Protein 4PSI (pdb70)

Organism: Homo sapiens (NCBI:txid9606)

B-factor: mean 69.02, std 18.33, range [38.24, 134.34]

Secondary structure (DSSP, 8-state):
---EE------S---EEEEEEEE-SSSEEEEEEEEETTSPPPPPP---EE--BPPPEEEE-TTS-EEEEEEEEEEHHHHH----HHHHHHHHHHHHHHHHHHHT----SS----------/---EE--------EEEEEEEE-SSSEEEEEEEEETTSPPPPPP---EE--BPPPEEEE-TTS-EEEEEEEEEEHHHHH----HHHHHHHHHHHHHHHHHHHT----SS----------/----------/---------

Structure (mmCIF, N/CA/C/O backbone):
data_4PSI
#
_entry.id   4PSI
#
_cell.length_a   49.600
_cell.length_b   81.840
_cell.length_c   83.990
_cell.angle_alpha   90.00
_cell.angle_beta   90.00
_cell.angle_gamma   90.00
#
_symmetry.space_group_name_H-M   'P 21 21 21'
#
loop_
_entity.id
_entity.type
_entity.pdbx_description
1 polymer 'PIH1 domain-containing protein 1'
2 polymer 'Telomere length regulation protein TEL2 homolog'
3 water water
#
loop_
_atom_site.group_PDB
_atom_site.id
_atom_site.type_symbol
_atom_site.label_atom_id
_atom_site.label_alt_id
_atom_site.label_comp_id
_atom_site.label_asym_id
_atom_site.label_entity_id
_atom_site.label_seq_id
_atom_site.pdbx_PDB_ins_code
_atom_site.Cartn_x
_atom_site.Cartn_y
_atom_site.Cartn_z
_atom_site.occupancy
_atom_site.B_iso_or_equiv
_atom_site.auth_seq_id
_atom_site.auth_comp_id
_atom_site.auth_asym_id
_atom_site.auth_atom_id
_atom_site.pdbx_PDB_model_num
ATOM 1 N N . ALA A 1 1 ? 8.748 68.952 19.286 1.00 122.35 37 ALA A N 1
ATOM 2 C CA . ALA A 1 1 ? 8.144 70.180 18.796 1.00 124.60 37 ALA A CA 1
ATOM 3 C C . ALA A 1 1 ? 9.218 71.103 18.230 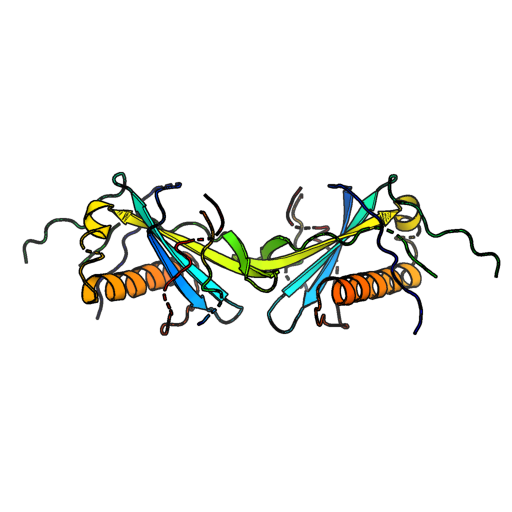1.00 123.31 37 ALA A C 1
ATOM 4 O O . ALA A 1 1 ? 9.372 72.235 18.681 1.00 128.16 37 ALA A O 1
ATOM 6 N N . HIS A 1 2 ? 9.966 70.607 17.249 1.00 116.32 38 HIS A N 1
ATOM 7 C CA . HIS A 1 2 ? 11.048 71.373 16.649 1.00 114.13 38 HIS A CA 1
ATOM 8 C C . HIS A 1 2 ? 10.802 71.637 15.163 1.00 107.16 38 HIS A C 1
ATOM 9 O O . HIS A 1 2 ? 10.269 72.678 14.793 1.00 110.02 38 HIS A O 1
ATOM 16 N N . SER A 1 3 ? 11.192 70.685 14.321 1.00 98.27 39 SER A N 1
ATOM 17 C CA . SER A 1 3 ? 10.940 70.757 12.889 1.00 91.36 39 SER A CA 1
ATOM 18 C C . SER A 1 3 ? 10.232 69.465 12.469 1.00 87.84 39 SER A C 1
ATOM 19 O O . SER A 1 3 ? 10.019 68.584 13.305 1.00 89.91 39 SER A O 1
ATOM 22 N N . ALA A 1 4 ? 9.866 69.343 11.193 1.00 82.67 40 ALA A N 1
ATOM 23 C CA . ALA A 1 4 ? 9.099 68.181 10.736 1.00 80.10 40 ALA A CA 1
ATOM 24 C C . ALA A 1 4 ? 9.376 67.779 9.285 1.00 76.37 40 ALA A C 1
ATOM 25 O O . ALA A 1 4 ? 9.750 68.609 8.452 1.00 73.96 40 ALA A O 1
ATOM 27 N N . ALA A 1 5 ? 9.183 66.494 9.001 1.00 72.55 41 ALA A N 1
ATOM 28 C CA . ALA A 1 5 ? 9.328 65.955 7.653 1.00 76.36 41 ALA A CA 1
ATOM 29 C C . ALA A 1 5 ? 8.062 66.194 6.847 1.00 77.14 41 ALA A C 1
ATOM 30 O O . ALA A 1 5 ? 6.966 66.264 7.401 1.00 73.75 41 ALA A O 1
ATOM 32 N N . LEU A 1 6 ? 8.221 66.315 5.535 1.00 76.25 42 LEU A N 1
ATOM 33 C CA . LEU A 1 6 ? 7.089 66.484 4.638 1.00 71.58 42 LEU A CA 1
ATOM 34 C C . LEU A 1 6 ? 7.228 65.491 3.492 1.00 76.87 42 LEU A C 1
ATOM 35 O O . LEU A 1 6 ? 8.138 65.605 2.672 1.00 68.73 42 LEU A O 1
ATOM 40 N N . GLU A 1 7 ? 6.329 64.514 3.439 1.00 71.29 43 GLU A N 1
ATOM 41 C CA . GLU A 1 7 ? 6.475 63.426 2.478 1.00 72.05 43 GLU A CA 1
ATOM 42 C C . GLU A 1 7 ? 6.092 63.819 1.056 1.00 72.19 43 GLU A C 1
ATOM 43 O O . GLU A 1 7 ? 4.971 64.254 0.796 1.00 74.87 43 GLU A O 1
ATOM 49 N N . VAL A 1 8 ? 7.041 63.661 0.140 1.00 76.38 44 VAL A N 1
ATOM 50 C CA . VAL A 1 8 ? 6.781 63.841 -1.280 1.00 72.94 44 VAL A CA 1
ATOM 51 C C . VAL A 1 8 ? 6.905 62.501 -1.992 1.00 73.69 44 VAL A C 1
ATOM 52 O O . VAL A 1 8 ? 7.583 61.594 -1.514 1.00 72.03 44 VAL A O 1
ATOM 56 N N . LEU A 1 9 ? 6.241 62.377 -3.133 1.00 77.55 45 LEU A N 1
ATOM 57 C CA . LEU A 1 9 ? 6.303 61.155 -3.923 1.00 80.84 45 LEU A CA 1
ATOM 58 C C . LEU A 1 9 ? 7.683 61.032 -4.560 1.00 82.47 45 LEU A C 1
ATOM 59 O O . LEU A 1 9 ? 8.298 62.050 -4.882 1.00 82.35 45 LEU A O 1
ATOM 64 N N . PHE A 1 10 ? 8.167 59.801 -4.740 1.00 87.94 46 PHE A N 1
ATOM 65 C CA . PHE A 1 10 ? 9.449 59.574 -5.418 1.00 90.25 46 PHE A CA 1
ATOM 66 C C . PHE A 1 10 ? 9.787 58.120 -5.782 1.00 98.49 46 PHE A C 1
ATOM 67 O O . PHE A 1 10 ? 9.707 57.215 -4.947 1.00 100.10 46 PHE A O 1
ATOM 75 N N . GLN A 1 11 ? 10.152 57.922 -7.048 1.00 105.84 47 GLN A N 1
ATOM 76 C CA . GLN A 1 11 ? 10.916 56.761 -7.497 1.00 110.86 47 GLN A CA 1
ATOM 77 C C . GLN A 1 11 ? 12.186 57.325 -8.138 1.00 112.88 47 GLN A C 1
ATOM 78 O O . GLN A 1 11 ? 12.104 58.269 -8.921 1.00 113.96 47 GLN A O 1
ATOM 84 N N . GLY A 1 12 ? 13.355 56.763 -7.831 1.00 113.58 48 GLY A N 1
ATOM 85 C CA . GLY A 1 12 ? 13.484 55.568 -7.020 1.00 113.28 48 GLY A CA 1
ATOM 86 C C . GLY A 1 12 ? 13.952 54.415 -7.889 1.00 119.09 48 GLY A C 1
ATOM 87 O O . GLY A 1 12 ? 13.146 53.834 -8.619 1.00 125.01 48 GLY A O 1
ATOM 88 N N . PRO A 1 13 ? 15.250 54.059 -7.817 1.00 118.16 49 PRO A N 1
ATOM 89 C CA . PRO A 1 13 ? 16.317 54.567 -6.939 1.00 113.53 49 PRO A CA 1
ATOM 90 C C . PRO A 1 13 ? 16.763 56.000 -7.223 1.00 111.78 49 PRO A C 1
ATOM 91 O O . PRO A 1 13 ? 16.641 56.489 -8.346 1.00 116.23 49 PRO A O 1
ATOM 95 N N . GLY A 1 14 ? 17.287 56.657 -6.192 1.00 104.14 50 GLY A N 1
ATOM 96 C CA . GLY A 1 14 ? 17.879 57.977 -6.332 1.00 97.21 50 GLY A CA 1
ATOM 97 C C . GLY A 1 14 ? 19.392 57.864 -6.375 1.00 94.97 50 GLY A C 1
ATOM 98 O O . GLY A 1 14 ? 19.955 57.447 -7.388 1.00 98.55 50 GLY A O 1
ATOM 99 N N . GLN A 1 15 ? 20.048 58.228 -5.275 1.00 89.22 51 GLN A N 1
ATOM 100 C CA . GLN A 1 15 ? 21.487 58.021 -5.108 1.00 88.34 51 GLN A CA 1
ATOM 101 C C . GLN A 1 15 ? 21.842 58.068 -3.624 1.00 74.47 51 GLN A C 1
ATOM 102 O O . GLN A 1 15 ? 21.441 58.992 -2.920 1.00 71.71 51 GLN A O 1
ATOM 108 N N . PRO A 1 16 ? 22.594 57.066 -3.135 1.00 50.89 52 PRO A N 1
ATOM 109 C CA . PRO A 1 16 ? 22.883 56.983 -1.697 1.00 53.68 52 PRO A CA 1
ATOM 110 C C . PRO A 1 16 ? 23.791 58.098 -1.198 1.00 54.77 52 PRO A C 1
ATOM 111 O O . PRO A 1 16 ? 24.617 58.617 -1.948 1.00 52.76 52 PRO A O 1
ATOM 115 N N . GLY A 1 17 ? 23.625 58.454 0.070 1.00 49.45 53 GLY A N 1
ATOM 116 C CA . GLY A 1 17 ? 24.481 59.427 0.715 1.00 60.77 53 GLY A CA 1
ATOM 117 C C . GLY A 1 17 ? 25.181 58.787 1.896 1.00 62.08 53 GLY A C 1
ATOM 118 O O . GLY A 1 17 ? 26.388 58.550 1.859 1.00 66.25 53 GLY A O 1
ATOM 119 N N . PHE A 1 18 ? 24.420 58.498 2.946 1.00 49.61 54 PHE A N 1
ATOM 120 C CA . PHE A 1 18 ? 24.958 57.773 4.093 1.00 55.51 54 PHE A CA 1
ATOM 121 C C . PHE A 1 18 ? 23.913 56.888 4.769 1.00 52.64 54 PHE A C 1
ATOM 122 O O . PHE A 1 18 ? 22.730 56.930 4.428 1.00 50.28 54 PHE A O 1
ATOM 130 N N . CYS A 1 19 ? 24.364 56.082 5.725 1.00 53.67 55 CYS A N 1
ATOM 131 C CA . CYS A 1 19 ? 23.507 55.098 6.374 1.00 47.56 55 CYS A CA 1
ATOM 132 C C . CYS A 1 19 ? 23.485 55.274 7.888 1.00 52.28 55 CYS A C 1
ATOM 133 O O . CYS A 1 19 ? 24.526 55.453 8.519 1.00 54.90 55 CYS A O 1
ATOM 136 N N . ILE A 1 20 ? 22.289 55.217 8.465 1.00 51.82 56 ILE A N 1
ATOM 137 C CA . ILE A 1 20 ? 22.119 55.359 9.905 1.00 54.28 56 ILE A CA 1
ATOM 138 C C . ILE A 1 20 ? 21.655 54.045 10.521 1.00 53.68 56 ILE A C 1
ATOM 139 O O . ILE A 1 20 ? 20.731 53.410 10.017 1.00 51.16 56 ILE A O 1
ATOM 144 N N . LYS A 1 21 ? 22.299 53.636 11.610 1.00 55.75 57 LYS A N 1
ATOM 145 C CA . LYS A 1 21 ? 21.903 52.416 12.303 1.00 56.13 57 LYS A CA 1
ATOM 146 C C . LYS A 1 21 ? 21.143 52.705 13.592 1.00 58.41 57 LYS A C 1
ATOM 147 O O . LYS A 1 21 ? 21.646 53.380 14.490 1.00 63.07 57 LYS A O 1
ATOM 153 N N . THR A 1 22 ? 19.922 52.188 13.665 1.00 57.38 58 THR A N 1
ATOM 154 C CA . THR A 1 22 ? 19.107 52.279 14.868 1.00 59.15 58 THR A CA 1
ATOM 155 C C . THR A 1 22 ? 18.323 50.982 15.019 1.00 59.50 58 THR A C 1
ATOM 156 O O . THR A 1 22 ? 18.623 49.993 14.350 1.00 57.77 58 THR A O 1
ATOM 160 N N . ASN A 1 23 ? 17.321 50.976 15.890 1.00 60.70 59 ASN A N 1
ATOM 161 C CA . ASN A 1 23 ? 16.558 49.756 16.120 1.00 59.88 59 ASN A CA 1
ATOM 162 C C . ASN A 1 23 ? 15.135 49.987 16.608 1.00 60.93 59 ASN A C 1
ATOM 163 O O . ASN A 1 23 ? 14.799 51.058 17.113 1.00 63.27 59 ASN A O 1
ATOM 168 N N . SER A 1 24 ? 14.307 48.963 16.444 1.00 60.05 60 SER A N 1
ATOM 169 C CA . SER A 1 24 ? 12.984 48.934 17.043 1.00 62.80 60 SER A CA 1
ATOM 170 C C . SER A 1 24 ? 13.036 47.969 18.218 1.00 66.88 60 SER A C 1
ATOM 171 O O . SER A 1 24 ? 14.116 47.604 18.679 1.00 67.44 60 SER A O 1
ATOM 174 N N . SER A 1 25 ? 11.871 47.556 18.701 1.00 70.81 61 SER A N 1
ATOM 175 C CA . SER A 1 25 ? 11.813 46.555 19.756 1.00 75.17 61 SER A CA 1
ATOM 176 C C . SER A 1 25 ? 12.120 45.181 19.171 1.00 76.24 61 SER A C 1
ATOM 177 O O . SER A 1 25 ? 12.605 44.289 19.868 1.00 79.28 61 SER A O 1
ATOM 180 N N . GLU A 1 26 ? 11.846 45.027 17.880 1.00 74.37 62 GLU A N 1
ATOM 181 C CA . GLU A 1 26 ? 12.048 43.757 17.192 1.00 74.27 62 GLU A CA 1
ATOM 182 C C . GLU A 1 26 ? 13.503 43.527 16.789 1.00 67.73 62 GLU A C 1
ATOM 183 O O . GLU A 1 26 ? 14.085 42.493 17.114 1.00 69.32 62 GLU A O 1
ATOM 189 N N . GLY A 1 27 ? 14.087 44.484 16.074 1.00 61.91 63 GLY A N 1
ATOM 190 C CA . GLY A 1 27 ? 15.453 44.332 15.609 1.00 55.16 63 GLY A CA 1
ATOM 191 C C . GLY A 1 27 ? 16.071 45.573 14.995 1.00 58.22 63 GLY A C 1
ATOM 192 O O . GLY A 1 27 ? 15.549 46.680 15.132 1.00 59.12 63 GLY A O 1
ATOM 193 N N . LYS A 1 28 ? 17.195 45.376 14.312 1.00 55.39 64 LYS A N 1
ATOM 194 C CA . LYS A 1 28 ? 17.947 46.471 13.712 1.00 53.21 64 LYS A CA 1
ATOM 195 C C . LYS A 1 28 ? 17.160 47.185 12.622 1.00 54.53 64 LYS A C 1
ATOM 196 O O . LYS A 1 28 ? 16.452 46.556 11.836 1.00 57.28 64 LYS A O 1
ATOM 202 N N . VAL A 1 29 ? 17.293 48.505 12.583 1.00 54.39 65 VAL A N 1
ATOM 203 C CA . VAL A 1 29 ? 16.706 49.303 11.517 1.00 54.45 65 VAL A CA 1
ATOM 204 C C . VAL A 1 29 ? 17.768 50.213 10.916 1.00 53.18 65 VAL A C 1
ATOM 205 O O . VAL A 1 29 ? 18.501 50.886 11.639 1.00 58.28 65 VAL A O 1
ATOM 209 N N . PHE A 1 30 ? 17.859 50.220 9.592 1.00 48.26 66 PHE A N 1
ATOM 210 C CA . PHE A 1 30 ? 18.806 51.089 8.911 1.00 48.72 66 PHE A CA 1
ATOM 211 C C . PHE A 1 30 ? 18.092 52.148 8.086 1.00 52.48 66 PHE A C 1
ATOM 212 O O . PHE A 1 30 ? 17.223 51.840 7.271 1.00 53.60 66 PHE A O 1
ATOM 220 N N . ILE A 1 31 ? 18.458 53.403 8.316 1.00 51.42 67 ILE A N 1
ATOM 221 C CA . ILE A 1 31 ? 17.905 54.508 7.552 1.00 43.43 67 ILE A CA 1
ATOM 222 C C . ILE A 1 31 ? 18.937 54.985 6.541 1.00 43.35 67 ILE A C 1
ATOM 223 O O . ILE A 1 31 ? 19.979 55.524 6.910 1.00 44.60 67 ILE A O 1
ATOM 228 N N . ASN A 1 32 ? 18.647 54.765 5.265 1.00 42.68 68 ASN A N 1
ATOM 229 C CA . ASN A 1 32 ? 19.530 55.208 4.197 1.00 43.08 68 ASN A CA 1
ATOM 230 C C . ASN A 1 32 ? 19.163 56.606 3.724 1.00 46.92 68 ASN A C 1
ATOM 231 O O . ASN A 1 32 ? 18.158 56.794 3.038 1.00 43.79 68 ASN A O 1
ATOM 236 N N . ILE A 1 33 ? 19.975 57.588 4.097 1.00 47.70 69 ILE A N 1
ATOM 237 C CA . ILE A 1 33 ? 19.759 58.948 3.631 1.00 48.69 69 ILE A CA 1
ATOM 238 C C . ILE A 1 33 ? 20.276 59.084 2.205 1.00 49.62 69 ILE A C 1
ATOM 239 O O . ILE A 1 33 ? 21.483 59.087 1.968 1.00 54.14 69 ILE A O 1
ATOM 244 N N . CYS A 1 34 ? 19.349 59.179 1.259 1.00 47.77 70 CYS A N 1
ATOM 245 C CA . CYS A 1 34 ? 19.695 59.303 -0.149 1.00 49.43 70 CYS A CA 1
ATOM 246 C C . CYS A 1 34 ? 19.363 60.706 -0.637 1.00 49.13 70 CYS A C 1
ATOM 247 O O . CYS A 1 34 ? 18.809 61.511 0.110 1.00 45.80 70 CYS A O 1
ATOM 250 N N . HIS A 1 35 ? 19.702 61.001 -1.888 1.00 47.52 71 HIS A N 1
ATOM 251 C CA . HIS A 1 35 ? 19.387 62.306 -2.456 1.00 52.57 71 HIS A CA 1
ATOM 252 C C . HIS A 1 35 ? 19.133 62.273 -3.962 1.00 53.62 71 HIS A C 1
ATOM 253 O O . HIS A 1 35 ? 19.676 61.433 -4.679 1.00 50.89 71 HIS A O 1
ATOM 260 N N . SER A 1 36 ? 18.300 63.200 -4.426 1.00 54.32 72 SER A N 1
ATOM 261 C CA . SER A 1 36 ? 17.953 63.304 -5.838 1.00 57.79 72 SER A CA 1
ATOM 262 C C . SER A 1 36 ? 17.602 64.743 -6.203 1.00 61.05 72 SER A C 1
ATOM 263 O O . SER A 1 36 ? 17.029 65.471 -5.390 1.00 59.77 72 SER A O 1
ATOM 266 N N . PRO A 1 37 ? 17.956 65.163 -7.427 1.00 64.09 73 PRO A N 1
ATOM 267 C CA . PRO A 1 37 ? 17.600 66.495 -7.929 1.00 66.39 73 PRO A CA 1
ATOM 268 C C . PRO A 1 37 ? 16.092 66.631 -8.132 1.00 69.90 73 PRO A C 1
ATOM 269 O O . PRO A 1 37 ? 15.563 67.740 -8.077 1.00 74.92 73 PRO A O 1
ATOM 273 N N . SER A 1 38 ? 15.415 65.507 -8.354 1.00 71.05 74 SER A N 1
ATOM 274 C CA . SER A 1 38 ? 13.987 65.502 -8.658 1.00 73.05 74 SER A CA 1
ATOM 275 C C . SER A 1 38 ? 13.126 65.711 -7.411 1.00 69.33 74 SER A C 1
ATOM 276 O O . SER A 1 38 ? 11.895 65.736 -7.494 1.00 71.42 74 SER A O 1
ATOM 279 N N . ILE A 1 39 ? 13.778 65.848 -6.260 1.00 62.97 75 ILE A N 1
ATOM 280 C CA . ILE A 1 39 ? 13.080 66.096 -5.003 1.00 57.46 75 ILE A CA 1
ATOM 281 C C . ILE A 1 39 ? 13.320 67.540 -4.576 1.00 57.30 75 ILE A C 1
ATOM 282 O O . ILE A 1 39 ? 14.467 67.981 -4.495 1.00 55.50 75 ILE A O 1
ATOM 287 N N . PRO A 1 40 ? 12.234 68.285 -4.315 1.00 60.13 76 PRO A N 1
ATOM 288 C CA . PRO A 1 40 ? 12.341 69.715 -4.007 1.00 61.29 76 PRO A CA 1
ATOM 289 C C . PRO A 1 40 ? 13.188 69.972 -2.770 1.00 62.03 76 PRO A C 1
ATOM 290 O O . PRO A 1 40 ? 13.176 69.164 -1.843 1.00 64.08 76 PRO A O 1
ATOM 294 N N . PRO A 1 41 ? 13.944 71.077 -2.769 1.00 60.36 77 PRO A N 1
ATOM 295 C CA . PRO A 1 41 ? 14.641 71.518 -1.562 1.00 59.41 77 PRO A CA 1
ATOM 296 C C . PRO A 1 41 ? 13.633 72.202 -0.653 1.00 62.53 77 PRO A C 1
ATOM 297 O O . PRO A 1 41 ? 12.538 72.519 -1.118 1.00 56.96 77 PRO A O 1
ATOM 301 N N . PRO A 1 42 ? 13.981 72.407 0.626 1.00 65.25 78 PRO A N 1
ATOM 302 C CA . PRO A 1 42 ? 13.084 73.157 1.509 1.00 66.29 78 PRO A CA 1
ATOM 303 C C . PRO A 1 42 ? 12.788 74.531 0.924 1.00 60.38 78 PRO A C 1
ATOM 304 O O . PRO A 1 42 ? 13.670 75.140 0.318 1.00 67.46 78 PRO A O 1
ATOM 308 N N . ALA A 1 43 ? 11.557 75.002 1.086 1.00 65.56 79 ALA A N 1
ATOM 309 C CA . ALA A 1 43 ? 11.174 76.306 0.561 1.00 68.33 79 ALA A CA 1
ATOM 310 C C . ALA A 1 43 ? 11.871 77.425 1.327 1.00 71.15 79 ALA A C 1
ATOM 311 O O . ALA A 1 43 ? 12.073 77.328 2.539 1.00 70.07 79 ALA A O 1
ATOM 313 N N . ASP A 1 44 ? 12.248 78.479 0.610 1.00 74.12 80 ASP A N 1
ATOM 314 C CA . ASP A 1 44 ? 12.877 79.636 1.232 1.00 80.67 80 ASP A CA 1
ATOM 315 C C . ASP A 1 44 ? 11.897 80.293 2.205 1.00 80.99 80 ASP A C 1
ATOM 316 O O . ASP A 1 44 ? 10.760 80.597 1.842 1.00 82.27 80 ASP A O 1
ATOM 321 N N . VAL A 1 45 ? 12.337 80.495 3.444 1.00 82.67 81 VAL A N 1
ATOM 322 C CA . VAL A 1 45 ? 11.459 80.997 4.497 1.00 88.18 81 VAL A CA 1
ATOM 323 C C . VAL A 1 45 ? 11.493 82.522 4.569 1.00 93.03 81 VAL A C 1
ATOM 324 O O . VAL A 1 45 ? 12.556 83.134 4.478 1.00 93.27 81 VAL A O 1
ATOM 328 N N . THR A 1 46 ? 10.321 83.132 4.712 1.00 97.85 82 THR A N 1
ATOM 329 C CA . THR A 1 46 ? 10.232 84.573 4.881 1.00 106.49 82 THR A CA 1
ATOM 330 C C . THR A 1 46 ? 10.674 84.973 6.286 1.00 111.83 82 THR A C 1
ATOM 331 O O . THR A 1 46 ? 11.549 85.825 6.452 1.00 116.38 82 THR A O 1
ATOM 335 N N . GLU A 1 47 ? 10.081 84.363 7.306 1.00 110.39 83 GLU A N 1
ATOM 336 C CA . GLU A 1 47 ? 10.471 84.700 8.672 1.00 112.09 83 GLU A CA 1
ATOM 337 C C . GLU A 1 47 ? 11.055 83.482 9.379 1.00 108.24 83 GLU A C 1
ATOM 338 O O . GLU A 1 47 ? 11.954 83.622 10.204 1.00 95.83 83 GLU A O 1
ATOM 344 N N . PHE A 1 61 ? 11.523 74.534 10.354 1.00 84.27 97 PHE A N 1
ATOM 345 C CA . PHE A 1 61 ? 11.940 74.024 9.054 1.00 80.75 97 PHE A CA 1
ATOM 346 C C . PHE A 1 61 ? 11.136 72.793 8.655 1.00 77.47 97 PHE A C 1
ATOM 347 O O . PHE A 1 61 ? 11.109 71.800 9.378 1.00 78.58 97 PHE A O 1
ATOM 349 N N . ARG A 1 62 ? 10.473 72.860 7.507 1.00 74.27 98 ARG A N 1
ATOM 350 C CA . ARG A 1 62 ? 9.822 71.681 6.953 1.00 71.18 98 ARG A CA 1
ATOM 351 C C . ARG A 1 62 ? 10.677 71.098 5.839 1.00 68.89 98 ARG A C 1
ATOM 352 O O . ARG A 1 62 ? 10.881 71.732 4.804 1.00 68.52 98 ARG A O 1
ATOM 360 N N . ILE A 1 63 ? 11.185 69.891 6.061 1.00 65.52 99 ILE A N 1
ATOM 361 C CA . ILE A 1 63 ? 12.066 69.252 5.095 1.00 62.19 99 ILE A CA 1
ATOM 362 C C . I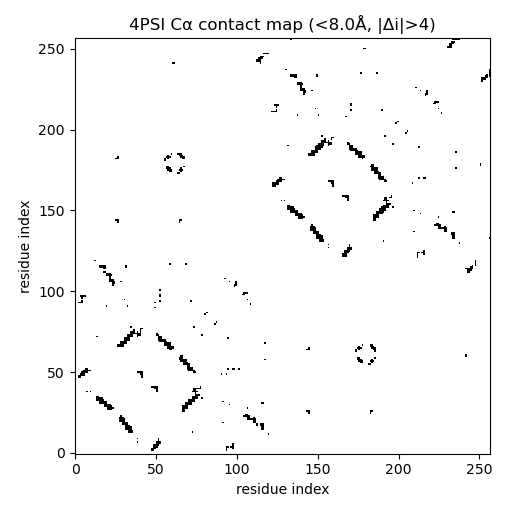LE A 1 63 ? 11.303 68.267 4.221 1.00 61.51 99 ILE A C 1
ATOM 363 O O . ILE A 1 63 ? 10.788 67.264 4.712 1.00 65.68 99 ILE A O 1
ATOM 368 N N . PRO A 1 64 ? 11.223 68.557 2.915 1.00 58.39 100 PRO A N 1
ATOM 369 C CA . PRO A 1 64 ? 10.609 67.632 1.959 1.00 56.73 100 PRO A CA 1
ATOM 370 C C . PRO A 1 64 ? 11.480 66.396 1.759 1.00 55.65 100 PRO A C 1
ATOM 371 O O . PRO A 1 64 ? 12.686 66.515 1.533 1.00 55.01 100 PRO A O 1
ATOM 383 N N . SER A 1 66 ? 11.130 61.882 0.572 1.00 47.87 102 SER A N 1
ATOM 384 C CA . SER A 1 66 ? 10.395 60.653 0.324 1.00 46.25 102 SER A CA 1
ATOM 385 C C . SER A 1 66 ? 10.645 59.689 1.474 1.00 47.65 102 SER A C 1
ATOM 386 O O . SER A 1 66 ? 11.736 59.659 2.041 1.00 48.60 102 SER A O 1
ATOM 389 N N . LEU A 1 67 ? 9.628 58.910 1.821 1.00 45.98 103 LEU A N 1
ATOM 390 C CA . LEU A 1 67 ? 9.757 57.914 2.876 1.00 45.50 103 LEU A CA 1
ATOM 391 C C . LEU A 1 67 ? 9.559 56.517 2.298 1.00 48.41 103 LEU A C 1
ATOM 392 O O . LEU A 1 67 ? 8.437 56.016 2.223 1.00 46.85 103 LEU A O 1
ATOM 397 N N . GLY A 1 68 ? 10.662 55.900 1.890 1.00 48.67 104 GLY A N 1
ATOM 398 C CA . GLY A 1 68 ? 10.622 54.622 1.205 1.00 51.21 104 GLY A CA 1
ATOM 399 C C . GLY A 1 68 ? 9.997 53.484 1.986 1.00 52.50 104 GLY A C 1
ATOM 400 O O . GLY A 1 68 ? 10.009 53.470 3.214 1.00 45.05 104 GLY A O 1
ATOM 401 N N . GLU A 1 69 ? 9.437 52.528 1.254 1.00 54.60 105 GLU A N 1
ATOM 402 C CA . GLU A 1 69 ? 8.905 51.308 1.844 1.00 56.59 105 GLU A CA 1
ATOM 403 C C . GLU A 1 69 ? 10.040 50.506 2.465 1.00 53.60 105 GLU A C 1
ATOM 404 O O . GLU A 1 69 ? 11.160 50.519 1.954 1.00 52.35 105 GLU A O 1
ATOM 410 N N . PRO A 1 70 ? 9.755 49.802 3.571 1.00 46.55 106 PRO A N 1
ATOM 411 C CA . PRO A 1 70 ? 10.770 48.951 4.198 1.00 46.95 106 PRO A CA 1
ATOM 412 C C . PRO A 1 70 ? 11.216 47.838 3.260 1.00 46.32 106 PRO A C 1
ATOM 413 O O . PRO A 1 70 ? 10.400 47.294 2.517 1.00 47.85 106 PRO A O 1
ATOM 417 N N . HIS A 1 71 ? 12.502 47.515 3.285 1.00 45.52 107 HIS A N 1
ATOM 418 C CA . HIS A 1 71 ? 13.002 46.357 2.560 1.00 51.90 107 HIS A CA 1
ATOM 419 C C . HIS A 1 71 ? 13.986 45.584 3.424 1.00 46.17 107 HIS A C 1
ATOM 420 O O . HIS A 1 71 ? 14.907 46.159 4.005 1.00 50.03 107 HIS A O 1
ATOM 427 N N . ALA A 1 72 ? 13.768 44.278 3.519 1.00 48.25 108 ALA A N 1
ATOM 428 C CA . ALA A 1 72 ? 14.603 43.426 4.351 1.00 47.64 108 ALA A CA 1
ATOM 429 C C . ALA A 1 72 ? 15.976 43.229 3.726 1.00 47.77 108 ALA A C 1
ATOM 430 O O . ALA A 1 72 ? 16.098 43.001 2.523 1.00 53.31 108 ALA A O 1
ATOM 432 N N . GLU A 1 73 ? 17.008 43.340 4.554 1.00 47.28 109 GLU A N 1
ATOM 433 C CA . GLU A 1 73 ? 18.375 43.088 4.124 1.00 50.36 109 GLU A CA 1
ATOM 434 C C . GLU A 1 73 ? 19.072 42.218 5.161 1.00 50.93 109 GLU A C 1
ATOM 435 O O . GLU A 1 73 ? 18.573 42.044 6.273 1.00 50.21 109 GLU A O 1
ATOM 441 N N . LEU A 1 74 ? 20.224 41.669 4.795 1.00 50.05 110 LEU A N 1
ATOM 442 C CA . LEU A 1 74 ? 20.997 40.847 5.716 1.00 60.66 110 LEU A CA 1
ATOM 443 C C . LEU A 1 74 ? 22.108 41.667 6.359 1.00 59.18 110 LEU A C 1
ATOM 444 O O . LEU A 1 74 ? 22.818 42.401 5.672 1.00 51.17 110 LEU A O 1
ATOM 449 N N . ASP A 1 75 ? 22.257 41.548 7.675 1.00 51.39 111 ASP A N 1
ATOM 450 C CA . ASP A 1 75 ? 23.362 42.213 8.355 1.00 55.37 111 ASP A CA 1
ATOM 451 C C . ASP A 1 75 ? 24.663 41.453 8.109 1.00 58.75 111 ASP A C 1
ATOM 452 O O . ASP A 1 75 ? 24.691 40.494 7.337 1.00 60.41 111 ASP A O 1
ATOM 457 N N . ALA A 1 76 ? 25.733 41.873 8.775 1.00 61.05 112 ALA A N 1
ATOM 458 C CA . ALA A 1 76 ? 27.040 41.253 8.583 1.00 62.33 112 ALA A CA 1
ATOM 459 C C . ALA A 1 76 ? 27.080 39.800 9.056 1.00 60.01 112 ALA A C 1
ATOM 460 O O . ALA A 1 76 ? 27.993 39.054 8.708 1.00 62.43 112 ALA A O 1
ATOM 462 N N . LYS A 1 77 ? 26.088 39.402 9.846 1.00 61.62 113 LYS A N 1
ATOM 463 C CA . LYS A 1 77 ? 26.048 38.052 10.395 1.00 63.61 113 LYS A CA 1
ATOM 464 C C . LYS A 1 77 ? 25.064 37.154 9.648 1.00 64.37 113 LYS A C 1
ATOM 465 O O . LYS A 1 77 ? 24.809 36.021 10.057 1.00 67.15 113 LYS A O 1
ATOM 471 N N . GLY A 1 78 ? 24.518 37.666 8.550 1.00 61.97 114 GLY A N 1
ATOM 472 C CA . GLY A 1 78 ? 23.569 36.913 7.750 1.00 61.35 114 GLY A CA 1
ATOM 473 C C . GLY A 1 78 ? 22.187 36.878 8.374 1.00 60.00 114 GLY A C 1
ATOM 474 O O . GLY A 1 78 ? 21.420 35.941 8.156 1.00 57.86 114 GLY A O 1
ATOM 475 N N . GLN A 1 79 ? 21.870 37.906 9.154 1.00 55.55 115 GLN A N 1
ATOM 476 C CA . GLN A 1 79 ? 20.577 38.001 9.820 1.00 56.49 115 GLN A CA 1
ATOM 477 C C . GLN A 1 79 ? 19.733 39.104 9.196 1.00 54.24 115 GLN A C 1
ATOM 478 O O . GLN A 1 79 ? 20.243 40.170 8.852 1.00 51.62 115 GLN A O 1
ATOM 484 N N . GLY A 1 80 ? 18.438 38.843 9.056 1.00 54.94 116 GLY A N 1
ATOM 485 C CA . GLY A 1 80 ? 17.531 39.795 8.443 1.00 53.71 116 GLY A CA 1
ATOM 486 C C . GLY A 1 80 ? 17.304 41.032 9.289 1.00 51.68 116 GLY A C 1
ATOM 487 O O . GLY A 1 80 ? 17.129 40.944 10.504 1.00 52.70 116 GLY A O 1
ATOM 488 N N . CYS A 1 81 ? 17.314 42.190 8.639 1.00 48.56 117 CYS A N 1
ATOM 489 C CA . CYS A 1 81 ? 17.030 43.454 9.305 1.00 47.76 117 CYS A CA 1
ATOM 490 C C . CYS A 1 81 ? 16.167 44.320 8.397 1.00 46.65 117 CYS A C 1
ATOM 491 O O . CYS A 1 81 ? 15.884 43.943 7.261 1.00 46.61 117 CYS A O 1
ATOM 494 N N . THR A 1 82 ? 15.746 45.477 8.893 1.00 50.19 118 THR A N 1
ATOM 495 C CA . THR A 1 82 ? 14.891 46.360 8.109 1.00 49.23 118 THR A CA 1
ATOM 496 C C . THR A 1 82 ? 15.639 47.616 7.678 1.00 47.07 118 THR A C 1
ATOM 497 O O . THR A 1 82 ? 16.368 48.216 8.465 1.00 44.40 118 THR A O 1
ATOM 501 N N . ALA A 1 83 ? 15.453 48.007 6.421 1.00 45.67 119 ALA A N 1
ATOM 502 C CA . ALA A 1 83 ? 16.085 49.209 5.893 1.00 45.13 119 ALA A CA 1
ATOM 503 C C . ALA A 1 83 ? 15.070 50.104 5.190 1.00 45.94 119 ALA A C 1
ATOM 504 O O . ALA A 1 83 ? 14.224 49.625 4.436 1.00 46.34 119 ALA A O 1
ATOM 506 N N . TYR A 1 84 ? 15.159 51.406 5.446 1.00 46.11 120 TYR A N 1
ATOM 507 C CA . TYR A 1 84 ? 14.280 52.381 4.811 1.00 45.43 120 TYR A CA 1
ATOM 508 C C . TYR A 1 84 ? 15.105 53.397 4.029 1.00 45.13 120 TYR A C 1
ATOM 509 O O . TYR A 1 84 ? 16.100 53.917 4.533 1.00 44.30 120 TYR A O 1
ATOM 518 N N . ASP A 1 85 ? 14.693 53.683 2.799 1.00 42.11 121 ASP A N 1
ATOM 519 C CA . ASP A 1 85 ? 15.375 54.697 2.003 1.00 46.06 121 ASP A CA 1
ATOM 520 C C . ASP A 1 85 ? 14.643 56.032 2.087 1.00 49.23 121 ASP A C 1
ATOM 521 O O . ASP A 1 85 ? 13.497 56.153 1.654 1.00 50.15 121 ASP A O 1
ATOM 526 N N . VAL A 1 86 ? 15.314 57.030 2.650 1.00 50.31 122 VAL A N 1
ATOM 527 C CA . VAL A 1 86 ? 14.754 58.370 2.751 1.00 50.53 122 VAL A CA 1
ATOM 528 C C . VAL A 1 86 ? 15.546 59.325 1.867 1.00 51.00 122 VAL A C 1
ATOM 529 O O . VAL A 1 86 ? 16.719 59.591 2.125 1.00 51.75 122 VAL A O 1
ATOM 533 N N . ALA A 1 87 ? 14.904 59.833 0.821 1.00 43.57 123 ALA A N 1
ATOM 534 C CA . ALA A 1 87 ? 15.589 60.682 -0.147 1.00 44.36 123 ALA A CA 1
ATOM 535 C C . ALA A 1 87 ? 15.272 62.164 0.042 1.00 45.05 123 ALA A C 1
ATOM 536 O O . ALA A 1 87 ? 14.131 62.544 0.304 1.00 45.29 123 ALA A O 1
ATOM 538 N N . VAL A 1 88 ? 16.301 62.992 -0.098 1.00 45.77 124 VAL A N 1
ATOM 539 C CA . VAL A 1 88 ? 16.195 64.426 0.140 1.00 46.77 124 VAL A CA 1
ATOM 540 C C . VAL A 1 88 ? 16.780 65.156 -1.072 1.00 52.52 124 VAL A C 1
ATOM 541 O O . VAL A 1 88 ? 17.392 64.525 -1.927 1.00 50.81 124 VAL A O 1
ATOM 545 N N . ASN A 1 89 ? 16.576 66.466 -1.176 1.00 56.09 125 ASN A N 1
ATOM 546 C CA . ASN A 1 89 ? 17.139 67.215 -2.300 1.00 58.03 125 ASN A CA 1
ATOM 547 C C . ASN A 1 89 ? 18.667 67.152 -2.345 1.00 51.74 125 ASN A C 1
ATOM 548 O O . ASN A 1 89 ? 19.330 67.269 -1.314 1.00 51.75 125 ASN A O 1
ATOM 553 N N . SER A 1 90 ? 19.215 66.966 -3.545 1.00 52.97 126 SER A N 1
ATOM 554 C CA . SER A 1 90 ? 20.663 66.844 -3.740 1.00 60.80 126 SER A CA 1
ATOM 555 C C . SER A 1 90 ? 21.449 68.064 -3.248 1.00 61.22 126 SER A C 1
ATOM 556 O O . SER A 1 90 ? 22.461 67.918 -2.558 1.00 60.66 126 SER A O 1
ATOM 559 N N . ASP A 1 91 ? 20.983 69.258 -3.610 1.00 63.35 127 ASP A N 1
ATOM 560 C CA . ASP A 1 91 ? 21.630 70.496 -3.189 1.00 65.14 127 ASP A CA 1
ATOM 561 C C . ASP A 1 91 ? 21.508 70.692 -1.676 1.00 62.37 127 ASP A C 1
ATOM 562 O O . ASP A 1 91 ? 22.451 71.139 -1.020 1.00 60.22 127 ASP A O 1
ATOM 567 N N . PHE A 1 92 ? 20.348 70.348 -1.124 1.00 56.50 128 PHE A N 1
ATOM 568 C CA . PHE A 1 92 ? 20.154 70.395 0.322 1.00 64.65 128 PHE A CA 1
ATOM 569 C C . PHE A 1 92 ? 21.055 69.376 1.012 1.00 65.61 128 PHE A C 1
ATOM 570 O O . PHE A 1 92 ? 21.519 69.597 2.132 1.00 56.52 128 PHE A O 1
ATOM 578 N N . TYR A 1 93 ? 21.305 68.263 0.327 1.00 54.34 129 TYR A N 1
ATOM 579 C CA . TYR A 1 93 ? 22.185 67.229 0.850 1.00 54.06 129 TYR A CA 1
ATOM 580 C C . TYR A 1 93 ? 23.626 67.721 0.964 1.00 56.74 129 TYR A C 1
ATOM 581 O O . TYR A 1 93 ? 24.325 67.379 1.916 1.00 58.39 129 TYR A O 1
ATOM 590 N N . ARG A 1 94 ? 24.069 68.512 -0.012 1.00 58.66 130 ARG A N 1
ATOM 591 C CA . ARG A 1 94 ? 25.399 69.117 0.041 1.00 61.86 130 ARG A CA 1
ATOM 592 C C . ARG A 1 94 ? 25.536 69.985 1.284 1.00 63.97 130 ARG A C 1
ATOM 593 O O . ARG A 1 94 ? 26.565 69.965 1.958 1.00 66.65 130 ARG A O 1
ATOM 601 N N . ARG A 1 95 ? 24.487 70.745 1.580 1.00 62.60 131 ARG A N 1
ATOM 602 C CA . ARG A 1 95 ? 24.477 71.601 2.756 1.00 72.31 131 ARG A CA 1
ATOM 603 C C . ARG A 1 95 ? 24.501 70.764 4.031 1.00 70.29 131 ARG A C 1
ATOM 604 O O . ARG A 1 95 ? 25.043 71.187 5.052 1.00 74.51 131 ARG A O 1
ATOM 620 N N . GLN A 1 97 ? 26.071 67.828 4.302 1.00 67.52 133 GLN A N 1
ATOM 621 C CA . GLN A 1 97 ? 27.417 67.277 4.422 1.00 71.21 133 GLN A CA 1
ATOM 622 C C . GLN A 1 97 ? 28.362 68.222 5.156 1.00 79.24 133 GLN A C 1
ATOM 623 O O . GLN A 1 97 ? 29.317 67.785 5.798 1.00 82.68 133 GLN A O 1
ATOM 629 N N . ASN A 1 98 ? 28.092 69.519 5.052 1.00 82.14 134 ASN A N 1
ATOM 630 C CA . ASN A 1 98 ? 28.960 70.531 5.640 1.00 87.96 134 ASN A CA 1
ATOM 631 C C . ASN A 1 98 ? 28.370 71.149 6.903 1.00 86.50 134 ASN A C 1
ATOM 632 O O . ASN A 1 98 ? 28.756 72.247 7.303 1.00 90.93 134 ASN A O 1
ATOM 637 N N . SER A 1 99 ? 27.435 70.443 7.527 1.00 80.98 135 SER A N 1
ATOM 638 C CA . SER A 1 99 ? 26.783 70.951 8.727 1.00 79.67 135 SER A CA 1
ATOM 639 C C . SER A 1 99 ? 26.321 69.817 9.635 1.00 77.92 135 SER A C 1
ATOM 640 O O . SER A 1 99 ? 25.342 69.131 9.339 1.00 74.94 135 SER A O 1
ATOM 643 N N . ASP A 1 100 ? 27.036 69.626 10.740 1.00 80.65 136 ASP A N 1
ATOM 644 C CA . ASP A 1 100 ? 26.699 68.590 11.709 1.00 79.92 136 ASP A CA 1
ATOM 645 C C . ASP A 1 100 ? 25.318 68.836 12.304 1.00 79.01 136 ASP A C 1
ATOM 646 O O . ASP A 1 100 ? 24.548 67.899 12.516 1.00 77.08 136 ASP A O 1
ATOM 651 N N . PHE A 1 101 ? 25.013 70.102 12.570 1.00 81.33 137 PHE A N 1
ATOM 652 C CA . PHE A 1 101 ? 23.718 70.484 13.120 1.00 81.65 137 PHE A CA 1
ATOM 653 C C . PHE A 1 101 ? 22.604 70.138 12.139 1.00 74.65 137 PHE A C 1
ATOM 654 O O . PHE A 1 101 ? 21.618 69.498 12.507 1.00 71.50 137 PHE A O 1
ATOM 662 N N . LEU A 1 102 ? 22.765 70.572 10.892 1.00 73.96 138 LEU A N 1
ATOM 663 C CA . LEU A 1 102 ? 21.756 70.342 9.865 1.00 71.43 138 LEU A CA 1
ATOM 664 C C . LEU A 1 102 ? 21.578 68.855 9.591 1.00 68.61 138 LEU A C 1
ATOM 665 O O . LEU A 1 102 ? 20.455 68.378 9.438 1.00 68.10 138 LEU A O 1
ATOM 670 N N . ARG A 1 103 ? 22.688 68.126 9.534 1.00 69.20 139 ARG A N 1
ATOM 671 C CA . ARG A 1 103 ? 22.643 66.699 9.238 1.00 66.78 139 ARG A CA 1
ATOM 672 C C . ARG A 1 103 ? 21.908 65.916 10.324 1.00 68.83 139 ARG A C 1
ATOM 673 O O . ARG A 1 103 ? 20.956 65.198 10.031 1.00 66.38 139 ARG A O 1
ATOM 681 N N . GLU A 1 104 ? 22.346 66.068 11.571 1.00 73.29 140 GLU A N 1
ATOM 682 C CA . GLU A 1 104 ? 21.749 65.352 12.699 1.00 75.64 140 GLU A CA 1
ATOM 683 C C . GLU A 1 104 ? 20.264 65.657 12.874 1.00 73.68 140 GLU A C 1
ATOM 684 O O . GLU A 1 104 ? 19.486 64.775 13.240 1.00 72.77 140 GLU A O 1
ATOM 690 N N . LEU A 1 105 ? 19.878 66.908 12.626 1.00 71.32 141 LEU A N 1
ATOM 691 C CA . LEU A 1 105 ? 18.467 67.289 12.663 1.00 68.92 141 LEU A CA 1
ATOM 692 C C . LEU A 1 105 ? 17.666 66.509 11.626 1.00 64.31 141 LEU A C 1
ATOM 693 O O . LEU A 1 105 ? 16.623 65.936 11.942 1.00 66.89 141 LEU A O 1
ATOM 698 N N . VAL A 1 106 ? 18.161 66.493 10.389 1.00 59.43 142 VAL A N 1
ATOM 699 C CA . VAL A 1 106 ? 17.487 65.793 9.294 1.00 57.20 142 VAL A CA 1
ATOM 700 C C . VAL A 1 106 ? 17.345 64.297 9.591 1.00 56.34 142 VAL A C 1
ATOM 701 O O . VAL A 1 106 ? 16.339 63.680 9.235 1.00 56.05 142 VAL A O 1
ATOM 705 N N . ILE A 1 107 ? 18.346 63.725 10.258 1.00 58.30 143 ILE A N 1
ATOM 706 C CA . ILE A 1 107 ? 18.281 62.331 10.693 1.00 59.94 143 ILE A CA 1
ATOM 707 C C . ILE A 1 107 ? 17.079 62.131 11.600 1.00 61.48 143 ILE A C 1
ATOM 708 O O . ILE A 1 107 ? 16.217 61.293 11.336 1.00 60.58 143 ILE A O 1
ATOM 713 N N . THR A 1 108 ? 17.048 62.910 12.677 1.00 56.25 144 THR A N 1
ATOM 714 C CA . THR A 1 108 ? 15.952 62.892 13.636 1.00 58.97 144 THR A CA 1
ATOM 715 C C . THR A 1 108 ? 14.615 63.112 12.939 1.00 59.23 144 THR A C 1
ATOM 716 O O . THR A 1 108 ? 13.632 62.429 13.226 1.00 58.35 144 THR A O 1
ATOM 720 N N . ILE A 1 109 ? 14.592 64.064 12.013 1.00 61.17 145 ILE A N 1
ATOM 721 C CA . ILE A 1 109 ? 13.390 64.358 11.243 1.00 61.89 145 ILE A CA 1
ATOM 722 C C . ILE A 1 109 ? 12.963 63.162 10.390 1.00 58.26 145 ILE A C 1
ATOM 723 O O . ILE A 1 109 ? 11.780 62.820 10.335 1.00 59.76 145 ILE A O 1
ATOM 728 N N . ALA A 1 110 ? 13.931 62.520 9.740 1.00 55.20 146 ALA A N 1
ATOM 729 C CA . ALA A 1 110 ? 13.655 61.353 8.907 1.00 48.58 146 ALA A CA 1
ATOM 730 C C . ALA A 1 110 ? 13.139 60.18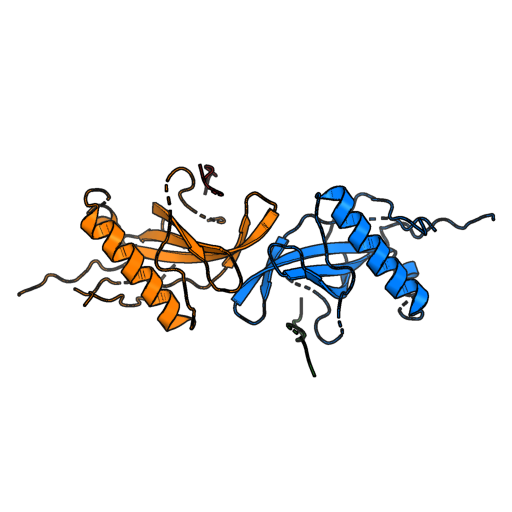9 9.743 1.00 50.54 146 ALA A C 1
ATOM 731 O O . ALA A 1 110 ? 12.173 59.523 9.368 1.00 50.93 146 ALA A O 1
ATOM 733 N N . ARG A 1 111 ? 13.789 59.951 10.877 1.00 51.44 147 ARG A N 1
ATOM 734 C CA . ARG A 1 111 ? 13.391 58.880 11.783 1.00 53.98 147 ARG A CA 1
ATOM 735 C C . ARG A 1 111 ? 11.941 59.048 12.235 1.00 57.55 147 ARG A C 1
ATOM 736 O O . ARG A 1 111 ? 11.158 58.100 12.204 1.00 59.82 147 ARG A O 1
ATOM 744 N N . GLU A 1 112 ? 11.593 60.265 12.642 1.00 61.16 148 GLU A N 1
ATOM 745 C CA . GLU A 1 112 ? 10.246 60.560 13.107 1.00 63.41 148 GLU A CA 1
ATOM 746 C C . GLU A 1 112 ? 9.249 60.521 11.954 1.00 61.20 148 GLU A C 1
ATOM 747 O O . GLU A 1 112 ? 8.055 60.293 12.161 1.00 64.07 148 GLU A O 1
ATOM 753 N N . GLY A 1 113 ? 9.740 60.743 10.738 1.00 57.89 149 GLY A N 1
ATOM 754 C CA . GLY A 1 113 ? 8.902 60.612 9.561 1.00 52.66 149 GLY A CA 1
ATOM 755 C C . GLY A 1 113 ? 8.520 59.163 9.325 1.00 54.28 149 GLY A C 1
ATOM 756 O O . GLY A 1 113 ? 7.378 58.858 8.981 1.00 56.24 149 GLY A O 1
ATOM 757 N N . LEU A 1 114 ? 9.484 58.269 9.522 1.00 50.35 150 LEU A N 1
ATOM 758 C CA . LEU A 1 114 ? 9.256 56.837 9.365 1.00 53.08 150 LEU A CA 1
ATOM 759 C C . LEU A 1 114 ? 8.416 56.270 10.507 1.00 56.01 150 LEU A C 1
ATOM 760 O O . LEU A 1 114 ? 7.594 55.375 10.299 1.00 56.24 150 LEU A O 1
ATOM 765 N N . GLU A 1 115 ? 8.632 56.789 11.713 1.00 58.28 151 GLU A N 1
ATOM 766 C CA . GLU A 1 115 ? 7.837 56.388 12.870 1.00 61.53 151 GLU A CA 1
ATOM 767 C C . GLU A 1 115 ? 6.368 56.712 12.642 1.00 65.33 151 GLU A C 1
ATOM 768 O O . GLU A 1 115 ? 5.488 55.907 12.947 1.00 69.32 151 GLU A O 1
ATOM 774 N N . ASP A 1 116 ? 6.113 57.899 12.100 1.00 64.66 152 ASP A N 1
ATOM 775 C CA . ASP A 1 116 ? 4.754 58.347 11.827 1.00 67.97 152 ASP A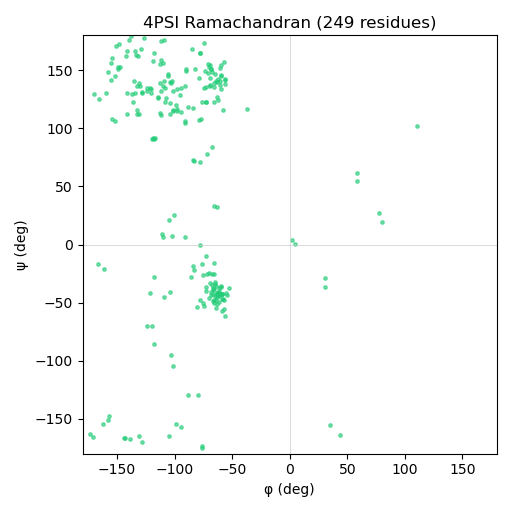 CA 1
ATOM 776 C C . ASP A 1 116 ? 4.082 57.497 10.756 1.00 65.90 152 ASP A C 1
ATOM 777 O O . ASP A 1 116 ? 2.962 57.021 10.941 1.00 70.28 152 ASP A O 1
ATOM 782 N N . LYS A 1 117 ? 4.774 57.308 9.637 1.00 60.00 153 LYS A N 1
ATOM 783 C CA . LYS A 1 117 ? 4.195 56.634 8.481 1.00 58.82 153 LYS A CA 1
ATOM 784 C C . LYS A 1 117 ? 3.894 55.155 8.723 1.00 61.11 153 LYS A C 1
ATOM 785 O O . LYS A 1 117 ? 2.837 54.662 8.327 1.00 61.43 153 LYS A O 1
ATOM 791 N N . TYR A 1 118 ? 4.814 54.452 9.376 1.00 61.49 154 TYR A N 1
ATOM 792 C CA . TYR A 1 118 ? 4.703 53.000 9.497 1.00 63.28 154 TYR A CA 1
ATOM 793 C C . TYR A 1 118 ? 4.413 52.494 10.911 1.00 68.80 154 TYR A C 1
ATOM 794 O O . TYR A 1 118 ? 4.472 51.288 11.156 1.00 71.28 154 TYR A O 1
ATOM 803 N N . ASN A 1 119 ? 4.107 53.407 11.830 1.00 76.06 155 ASN A N 1
ATOM 804 C CA . ASN A 1 119 ? 3.818 53.049 13.222 1.00 80.69 155 ASN A CA 1
ATOM 805 C C . ASN A 1 119 ? 4.958 52.299 13.910 1.00 76.81 155 ASN A C 1
ATOM 806 O O . ASN A 1 119 ? 4.759 51.207 14.442 1.00 77.36 155 ASN A O 1
ATOM 811 N N . LEU A 1 120 ? 6.148 52.891 13.901 1.00 73.88 156 LEU A N 1
ATOM 812 C CA . LEU A 1 120 ? 7.320 52.258 14.496 1.00 71.35 156 LEU A CA 1
ATOM 813 C C . LEU A 1 120 ? 7.779 53.004 15.742 1.00 70.56 156 LEU A C 1
ATOM 814 O O . LEU A 1 120 ? 7.469 54.181 15.924 1.00 67.57 156 LEU A O 1
ATOM 819 N N . GLN A 1 121 ? 8.524 52.310 16.597 1.00 73.78 157 GLN A N 1
ATOM 820 C CA . GLN A 1 121 ? 9.190 52.949 17.724 1.00 76.40 157 GLN A CA 1
ATOM 821 C C . GLN A 1 121 ? 10.698 52.775 17.585 1.00 72.80 157 GLN A C 1
ATOM 822 O O . GLN A 1 121 ? 11.266 51.791 18.057 1.00 72.74 157 GLN A O 1
ATOM 828 N N . LEU A 1 122 ? 11.340 53.735 16.926 1.00 70.05 158 LEU A N 1
ATOM 829 C CA . LEU A 1 122 ? 12.769 53.651 16.648 1.00 66.93 158 LEU A CA 1
ATOM 830 C C . LEU A 1 122 ? 13.606 54.282 17.762 1.00 70.82 158 LEU A C 1
ATOM 831 O O . LEU A 1 122 ? 13.154 55.194 18.461 1.00 74.58 158 LEU A O 1
ATOM 836 N N . ASN A 1 123 ? 14.822 53.772 17.930 1.00 72.12 159 ASN A N 1
ATOM 837 C CA . ASN A 1 123 ? 15.732 54.272 18.950 1.00 75.79 159 ASN A CA 1
ATOM 838 C C . ASN A 1 123 ? 16.279 55.643 18.573 1.00 76.09 159 ASN A C 1
ATOM 839 O O . ASN A 1 123 ? 16.874 55.804 17.508 1.00 74.20 159 ASN A O 1
ATOM 844 N N . PRO A 1 124 ? 16.064 56.639 19.446 1.00 78.41 160 PRO A N 1
ATOM 845 C CA . PRO A 1 124 ? 16.625 57.982 19.265 1.00 79.23 160 PRO A CA 1
ATOM 846 C C . PRO A 1 124 ? 18.148 57.940 19.203 1.00 80.89 160 PRO A C 1
ATOM 847 O O . PRO A 1 124 ? 18.747 58.608 18.362 1.00 73.72 160 PRO A O 1
ATOM 851 N N . GLU A 1 125 ? 18.761 57.154 20.083 1.00 83.99 161 GLU A N 1
ATOM 852 C CA . GLU A 1 125 ? 20.214 57.023 20.113 1.00 85.78 161 GLU A CA 1
ATOM 853 C C . GLU A 1 125 ? 20.725 56.217 18.923 1.00 80.72 161 GLU A C 1
ATOM 854 O O . GLU A 1 125 ? 21.059 55.040 19.058 1.00 79.41 161 GLU A O 1
ATOM 860 N N . TRP A 1 126 ? 20.786 56.856 17.760 1.00 78.66 162 TRP A N 1
ATOM 861 C CA . TRP A 1 126 ? 21.260 56.195 16.551 1.00 75.76 162 TRP A CA 1
ATOM 862 C C . TRP A 1 126 ? 22.781 56.246 16.442 1.00 77.68 162 TRP A C 1
ATOM 863 O O . TRP A 1 126 ? 23.442 56.968 17.188 1.00 80.49 162 TRP A O 1
ATOM 874 N N . ARG A 1 127 ? 23.328 55.471 15.510 1.00 75.90 163 ARG A N 1
ATOM 875 C CA . ARG A 1 127 ? 24.765 55.459 15.263 1.00 77.36 163 ARG A CA 1
ATOM 876 C C . ARG A 1 127 ? 25.039 55.596 13.768 1.00 72.13 163 ARG A C 1
ATOM 877 O O . ARG A 1 127 ? 24.329 55.021 12.943 1.00 64.68 163 ARG A O 1
ATOM 901 N N . LYS A 1 130 ? 30.130 54.736 9.163 1.00 73.51 166 LYS A N 1
ATOM 902 C CA . LYS A 1 130 ? 31.156 55.573 8.537 1.00 78.98 166 LYS A CA 1
ATOM 903 C C . LYS A 1 130 ? 31.828 54.915 7.326 1.00 79.43 166 LYS A C 1
ATOM 904 O O . LYS A 1 130 ? 32.459 55.597 6.511 1.00 83.51 166 LYS A O 1
ATOM 910 N N . ASN A 1 131 ? 31.674 53.599 7.200 1.00 78.41 167 ASN A N 1
ATOM 911 C CA . ASN A 1 131 ? 32.212 52.870 6.052 1.00 81.04 167 ASN A CA 1
ATOM 912 C C . ASN A 1 131 ? 31.118 52.489 5.052 1.00 78.15 167 ASN A C 1
ATOM 913 O O . ASN A 1 131 ? 31.312 52.579 3.839 1.00 79.38 167 ASN A O 1
ATOM 918 N N . ARG A 1 132 ? 29.969 52.061 5.568 1.00 69.42 168 ARG A N 1
ATOM 919 C CA . ARG A 1 132 ? 28.846 51.665 4.722 1.00 66.06 168 ARG A CA 1
ATOM 920 C C . ARG A 1 132 ? 27.949 52.853 4.393 1.00 63.78 168 ARG A C 1
ATOM 921 O O . ARG A 1 132 ? 27.365 53.460 5.290 1.00 73.04 168 ARG A O 1
ATOM 929 N N . PRO A 1 133 ? 27.828 53.184 3.099 1.00 63.71 169 PRO A N 1
ATOM 930 C CA . PRO A 1 133 ? 26.999 54.311 2.661 1.00 67.94 169 PRO A CA 1
ATOM 931 C C . PRO A 1 133 ? 25.523 53.944 2.538 1.00 63.62 169 PRO A C 1
ATOM 932 O O . PRO A 1 133 ? 24.667 54.825 2.585 1.00 62.82 169 PRO A O 1
ATOM 936 N N . PHE A 1 134 ? 25.235 52.656 2.388 1.00 63.05 170 PHE A N 1
ATOM 937 C CA . PHE A 1 134 ? 23.886 52.208 2.070 1.00 59.46 170 PHE A CA 1
ATOM 938 C C . PHE A 1 134 ? 23.691 50.758 2.499 1.00 61.32 170 PHE A C 1
ATOM 939 O O . PHE A 1 134 ? 24.544 49.910 2.244 1.00 68.06 170 PHE A O 1
ATOM 955 N N . GLY A 1 136 ? 21.910 47.716 1.547 1.00 55.41 172 GLY A N 1
ATOM 956 C CA . GLY A 1 136 ? 21.170 47.071 0.478 1.00 60.79 172 GLY A CA 1
ATOM 957 C C . GLY A 1 136 ? 21.669 47.403 -0.918 1.00 68.92 172 GLY A C 1
ATOM 958 O O . GLY A 1 136 ? 22.831 47.764 -1.115 1.00 71.40 172 GLY A O 1
ATOM 959 N N . SER A 1 137 ? 20.764 47.279 -1.883 1.00 73.80 173 SER A N 1
ATOM 960 C CA . SER A 1 137 ? 21.038 47.492 -3.300 1.00 78.23 173 SER A CA 1
ATOM 961 C C . SER A 1 137 ? 19.779 48.188 -3.843 1.00 79.36 173 SER A C 1
ATOM 962 O O . SER A 1 137 ? 18.765 48.153 -3.146 1.00 75.89 173 SER A O 1
ATOM 965 N N . ILE A 1 138 ? 19.765 48.853 -5.011 1.00 83.96 174 ILE A N 1
ATOM 966 C CA . ILE A 1 138 ? 20.851 49.162 -5.973 1.00 88.54 174 ILE A CA 1
ATOM 967 C C . ILE A 1 138 ? 21.954 48.149 -6.286 1.00 93.92 174 ILE A C 1
ATOM 968 O O . ILE A 1 138 ? 22.581 48.213 -7.345 1.00 98.83 174 ILE A O 1
ATOM 973 N N . ALA B 1 1 ? 20.686 11.666 20.245 1.00 130.78 37 ALA B N 1
ATOM 974 C CA . ALA B 1 1 ? 20.371 10.459 19.489 1.00 130.08 37 ALA B CA 1
ATOM 975 C C . ALA B 1 1 ? 19.448 10.786 18.320 1.00 126.25 37 ALA B C 1
ATOM 976 O O . ALA B 1 1 ? 18.225 10.772 18.458 1.00 127.47 37 ALA B O 1
ATOM 978 N N . HIS B 1 2 ? 20.042 11.088 17.171 1.00 121.47 38 HIS B N 1
ATOM 979 C CA . HIS B 1 2 ? 19.279 11.535 16.015 1.00 117.43 38 HIS B CA 1
ATOM 980 C C . HIS B 1 2 ? 19.614 10.727 14.770 1.00 111.86 38 HIS B C 1
ATOM 981 O O . HIS B 1 2 ? 20.294 9.702 14.826 1.00 110.94 38 HIS B O 1
ATOM 988 N N . SER B 1 3 ? 19.107 11.215 13.644 1.00 107.30 39 SER B N 1
ATOM 989 C CA . SER B 1 3 ? 19.658 10.908 12.337 1.00 101.41 39 SER B CA 1
ATOM 990 C C . SER B 1 3 ? 20.522 12.119 12.000 1.00 94.50 39 SER B C 1
ATOM 991 O 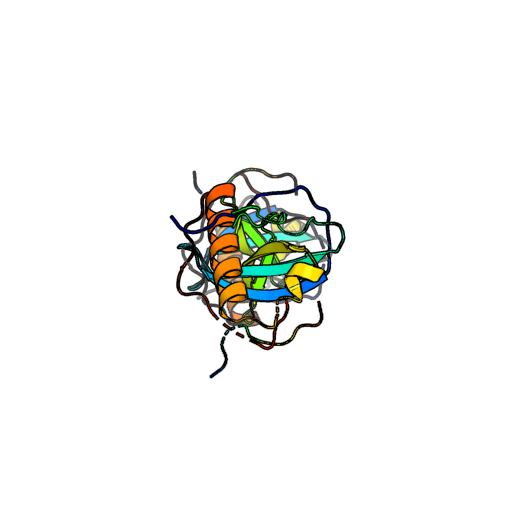O . SER B 1 3 ? 20.979 12.814 12.906 1.00 96.19 39 SER B O 1
ATOM 994 N N . ALA B 1 4 ? 20.748 12.394 10.721 1.00 86.02 40 ALA B N 1
ATOM 995 C CA . ALA B 1 4 ? 21.529 13.576 10.361 1.00 78.47 40 ALA B CA 1
ATOM 996 C C . ALA B 1 4 ? 21.270 14.061 8.943 1.00 72.26 40 ALA B C 1
ATOM 997 O O . ALA B 1 4 ? 20.983 13.272 8.043 1.00 68.15 40 ALA B O 1
ATOM 999 N N . ALA B 1 5 ? 21.375 15.372 8.760 1.00 70.62 41 ALA B N 1
ATOM 1000 C CA . ALA B 1 5 ? 21.247 15.977 7.444 1.00 66.50 41 ALA B CA 1
ATOM 1001 C C . ALA B 1 5 ? 22.501 15.694 6.637 1.00 64.72 41 ALA B C 1
ATOM 1002 O O . ALA B 1 5 ? 23.592 15.563 7.191 1.00 62.86 41 ALA B O 1
ATOM 1004 N N . LEU B 1 6 ? 22.337 15.594 5.325 1.00 64.30 42 LEU B N 1
ATOM 1005 C CA . LEU B 1 6 ? 23.465 15.405 4.431 1.00 62.24 42 LEU B CA 1
ATOM 1006 C C . LEU B 1 6 ? 23.331 16.388 3.279 1.00 61.52 42 LEU B C 1
ATOM 1007 O O . LEU B 1 6 ? 22.419 16.277 2.459 1.00 55.63 42 LEU B O 1
ATOM 1012 N N . GLU B 1 7 ? 24.235 17.360 3.224 1.00 61.65 43 GLU B N 1
ATOM 1013 C CA . GLU B 1 7 ? 24.111 18.437 2.252 1.00 62.03 43 GLU B CA 1
ATOM 1014 C C . GLU B 1 7 ? 24.431 17.989 0.831 1.00 56.01 43 GLU B C 1
ATOM 1015 O O . GLU B 1 7 ? 25.518 17.485 0.551 1.00 60.90 43 GLU B O 1
ATOM 1021 N N . VAL B 1 8 ? 23.462 18.171 -0.058 1.00 62.81 44 VAL B N 1
ATOM 1022 C CA . VAL B 1 8 ? 23.662 17.941 -1.479 1.00 63.56 44 VAL B CA 1
ATOM 1023 C C . VAL B 1 8 ? 23.649 19.277 -2.207 1.00 68.85 44 VAL B C 1
ATOM 1024 O O . VAL B 1 8 ? 23.089 20.257 -1.715 1.00 68.45 44 VAL B O 1
ATOM 1028 N N . LEU B 1 9 ? 24.274 19.318 -3.376 1.00 73.53 45 LEU B N 1
ATOM 1029 C CA . LEU B 1 9 ? 24.292 20.530 -4.180 1.00 75.97 45 LEU B CA 1
ATOM 1030 C C . LEU B 1 9 ? 22.962 20.675 -4.905 1.00 79.54 45 LEU B C 1
ATOM 1031 O O . LEU B 1 9 ? 22.376 19.685 -5.341 1.00 82.01 45 LEU B O 1
ATOM 1036 N N . PHE B 1 10 ? 22.486 21.908 -5.032 1.00 81.60 46 PHE B N 1
ATOM 1037 C CA . PHE B 1 10 ? 21.210 22.162 -5.689 1.00 81.77 46 PHE B CA 1
ATOM 1038 C C . PHE B 1 10 ? 21.085 23.622 -6.105 1.00 86.16 46 PHE B C 1
ATOM 1039 O O . PHE B 1 10 ? 20.353 23.951 -7.039 1.00 89.61 46 PHE B O 1
ATOM 1047 N N . PRO B 1 13 ? 15.663 27.128 -7.003 1.00 94.25 49 PRO B N 1
ATOM 1048 C CA . PRO B 1 13 ? 14.215 27.010 -6.817 1.00 93.70 49 PRO B CA 1
ATOM 1049 C C . PRO B 1 13 ? 13.700 25.602 -7.128 1.00 92.57 49 PRO B C 1
ATOM 1050 O O . PRO B 1 13 ? 13.804 25.145 -8.266 1.00 96.26 49 PRO B O 1
ATOM 1054 N N . GLY B 1 14 ? 13.162 24.932 -6.116 1.00 85.78 50 GLY B N 1
ATOM 1055 C CA . GLY B 1 14 ? 12.563 23.630 -6.292 1.00 80.72 50 GLY B CA 1
ATOM 1056 C C . GLY B 1 14 ? 11.051 23.733 -6.286 1.00 78.83 50 GLY B C 1
ATOM 1057 O O . GLY B 1 14 ? 10.437 24.021 -7.314 1.00 81.36 50 GLY B O 1
ATOM 1058 N N . GLN B 1 15 ? 10.452 23.511 -5.119 1.00 73.62 51 GLN B N 1
ATOM 1059 C CA . GLN B 1 15 ? 9.006 23.628 -4.953 1.00 71.22 51 GLN B CA 1
ATOM 1060 C C . GLN B 1 15 ? 8.638 23.669 -3.476 1.00 66.91 51 GLN B C 1
ATOM 1061 O O . GLN B 1 15 ? 9.016 22.779 -2.716 1.00 64.89 51 GLN B O 1
ATOM 1067 N N . PRO B 1 16 ? 7.895 24.708 -3.067 1.00 52.81 52 PRO B N 1
ATOM 1068 C CA . PRO B 1 16 ? 7.496 24.900 -1.669 1.00 52.39 52 PRO B CA 1
ATOM 1069 C C . PRO B 1 16 ? 6.677 23.732 -1.136 1.00 54.85 52 PRO B C 1
ATOM 1070 O O . PRO B 1 16 ? 5.913 23.115 -1.878 1.00 57.04 52 PRO B O 1
ATOM 1074 N N . GLY B 1 17 ? 6.851 23.434 0.146 1.00 47.15 53 GLY B N 1
ATOM 1075 C CA . GLY B 1 17 ? 6.086 22.393 0.801 1.00 54.08 53 GLY B CA 1
ATOM 1076 C C . GLY B 1 17 ? 5.379 22.952 2.017 1.00 56.06 53 GLY B C 1
ATOM 1077 O O . GLY B 1 17 ? 4.155 23.086 2.032 1.00 61.98 53 GLY B O 1
ATOM 1078 N N . PHE B 1 18 ? 6.155 23.280 3.044 1.00 52.13 54 PHE B N 1
ATOM 1079 C CA . PHE B 1 18 ? 5.622 23.984 4.205 1.00 53.17 54 PHE B CA 1
ATOM 1080 C C . PHE B 1 18 ? 6.681 24.859 4.869 1.00 52.92 54 PHE B C 1
ATOM 1081 O O . PHE B 1 18 ? 7.863 24.791 4.529 1.00 51.65 54 PHE B O 1
ATOM 1089 N N . CYS B 1 19 ? 6.245 25.683 5.816 1.00 53.96 55 CYS B N 1
ATOM 1090 C CA . CYS B 1 19 ? 7.113 26.682 6.426 1.00 49.64 55 CYS B CA 1
ATOM 1091 C C . CYS B 1 19 ? 7.171 26.530 7.942 1.00 50.12 55 CYS B C 1
ATOM 1092 O O . CYS B 1 19 ? 6.141 26.406 8.604 1.00 50.83 55 CYS B O 1
ATOM 1095 N N . ILE B 1 20 ? 8.384 26.543 8.485 1.00 51.50 56 ILE B N 1
ATOM 1096 C CA . ILE B 1 20 ? 8.585 26.418 9.923 1.00 53.58 56 ILE B CA 1
ATOM 1097 C C . ILE B 1 20 ? 9.032 27.749 10.516 1.00 52.08 56 ILE B C 1
ATOM 1098 O O . ILE B 1 20 ? 9.900 28.419 9.960 1.00 51.57 56 ILE B O 1
ATOM 1103 N N . LYS B 1 21 ? 8.435 28.135 11.639 1.00 52.18 57 LYS B N 1
ATOM 1104 C CA . LYS B 1 21 ? 8.844 29.358 12.320 1.00 53.86 57 LYS B CA 1
ATOM 1105 C C . LYS B 1 21 ? 9.601 29.072 13.613 1.00 57.87 57 LYS B C 1
ATOM 1106 O O . LYS B 1 21 ? 9.095 28.402 14.512 1.00 62.52 57 LYS B O 1
ATOM 1112 N N . THR B 1 22 ? 10.823 29.587 13.686 1.00 57.40 58 THR B N 1
ATOM 1113 C CA . THR B 1 22 ? 11.639 29.499 14.888 1.00 56.69 58 THR B CA 1
ATOM 1114 C C . THR B 1 22 ? 12.435 30.792 15.018 1.00 55.86 58 THR B C 1
ATOM 1115 O O . THR B 1 22 ? 12.136 31.773 14.338 1.00 54.60 58 THR B O 1
ATOM 1119 N N . ASN B 1 23 ? 13.443 30.805 15.882 1.00 58.47 59 ASN B N 1
ATOM 1120 C CA . ASN B 1 23 ? 14.209 32.029 16.089 1.00 62.31 59 ASN B CA 1
ATOM 1121 C C . ASN B 1 23 ? 15.628 31.814 16.599 1.00 63.33 59 ASN B C 1
ATOM 1122 O O . ASN B 1 23 ? 15.938 30.792 17.212 1.00 65.34 59 ASN B O 1
ATOM 1127 N N . SER B 1 24 ? 16.484 32.792 16.329 1.00 63.62 60 SER B N 1
ATOM 1128 C CA . SER B 1 24 ? 17.813 32.841 16.914 1.00 64.62 60 SER B CA 1
ATOM 1129 C C . SER B 1 24 ? 17.735 33.719 18.153 1.00 67.20 60 SER B C 1
ATOM 1130 O O . SER B 1 24 ? 16.661 33.895 18.728 1.00 66.79 60 SER B O 1
ATOM 1133 N N . SER B 1 25 ? 18.869 34.274 18.562 1.00 69.09 61 SER B N 1
ATOM 1134 C CA . SER B 1 25 ? 18.881 35.236 19.653 1.00 71.87 61 SER B CA 1
ATOM 1135 C C . SER B 1 25 ? 18.597 36.628 19.100 1.00 71.85 61 SER B C 1
ATOM 1136 O O . SER B 1 25 ? 18.048 37.485 19.792 1.00 73.12 61 SER B O 1
ATOM 1139 N N . GLU B 1 26 ? 18.964 36.836 17.839 1.00 70.85 62 GLU B N 1
ATOM 1140 C CA . GLU B 1 26 ? 18.745 38.114 17.171 1.00 71.39 62 GLU B CA 1
ATOM 1141 C C . GLU B 1 26 ? 17.285 38.314 16.771 1.00 66.82 62 GLU B C 1
ATOM 1142 O O . GLU B 1 26 ? 16.694 39.352 17.066 1.00 70.41 62 GLU B O 1
ATOM 1148 N N . GLY B 1 27 ? 16.703 37.327 16.095 1.00 59.49 63 GLY B N 1
ATOM 1149 C CA . GLY B 1 27 ? 15.325 37.447 15.655 1.00 57.40 63 GLY B CA 1
ATOM 1150 C C . GLY B 1 27 ? 14.704 36.210 15.032 1.00 58.90 63 GLY B C 1
ATOM 1151 O O . GLY B 1 27 ? 15.205 35.095 15.186 1.00 59.50 63 GLY B O 1
ATOM 1152 N N . LYS B 1 28 ? 13.599 36.423 14.322 1.00 57.40 64 LYS B N 1
ATOM 1153 C CA . LYS B 1 28 ? 12.830 35.342 13.716 1.00 52.88 64 LYS B CA 1
ATOM 1154 C C . LYS B 1 28 ? 13.594 34.624 12.611 1.00 51.07 64 LYS B C 1
ATOM 1155 O O . LYS B 1 28 ? 14.271 35.252 11.797 1.00 52.07 64 LYS B O 1
ATOM 1161 N N . VAL B 1 29 ? 13.469 33.302 12.585 1.00 50.94 65 VAL B N 1
ATOM 1162 C CA . VAL B 1 29 ? 14.041 32.498 11.515 1.00 49.67 65 VAL B CA 1
ATOM 1163 C C . VAL B 1 29 ? 12.980 31.575 10.933 1.00 49.48 65 VAL B C 1
ATOM 1164 O O . VAL B 1 29 ? 12.274 30.884 11.668 1.00 52.03 65 VAL B O 1
ATOM 1168 N N . PHE B 1 30 ? 12.860 31.575 9.611 1.00 47.94 66 PHE B N 1
ATOM 1169 C CA . PHE B 1 30 ? 11.909 30.701 8.940 1.00 48.42 66 PHE B CA 1
ATOM 1170 C C . PHE B 1 30 ? 12.616 29.658 8.090 1.00 52.68 66 PHE B C 1
ATOM 1171 O O . PHE B 1 30 ? 13.450 29.987 7.248 1.00 54.10 66 PHE B O 1
ATOM 1179 N N . ILE B 1 31 ? 12.282 28.395 8.321 1.00 51.18 67 ILE B N 1
ATOM 1180 C CA . ILE B 1 31 ? 12.796 27.317 7.493 1.00 49.70 67 ILE B CA 1
ATOM 1181 C C . ILE B 1 31 ? 11.725 26.892 6.500 1.00 41.29 67 ILE B C 1
ATOM 1182 O O . ILE B 1 31 ? 10.661 26.413 6.888 1.00 42.00 67 ILE B O 1
ATOM 1187 N N . ASN B 1 32 ? 12.006 27.092 5.218 1.00 45.28 68 ASN B N 1
ATOM 1188 C CA . ASN B 1 32 ? 11.104 26.659 4.163 1.00 41.67 68 ASN B CA 1
ATOM 1189 C C . ASN B 1 32 ? 11.450 25.250 3.710 1.00 53.70 68 ASN B C 1
ATOM 1190 O O . ASN B 1 32 ? 12.439 25.042 3.008 1.00 53.92 68 ASN B O 1
ATOM 1195 N N . ILE B 1 33 ? 10.642 24.279 4.121 1.00 51.42 69 ILE B N 1
ATOM 1196 C CA . ILE B 1 33 ? 10.840 22.911 3.670 1.00 48.74 69 ILE B CA 1
ATOM 1197 C C . ILE B 1 33 ? 10.324 22.772 2.245 1.00 47.81 69 ILE B C 1
ATOM 1198 O O . ILE B 1 33 ? 9.118 22.794 2.004 1.00 50.49 69 ILE B O 1
ATOM 1203 N N . CYS B 1 34 ? 11.251 22.649 1.302 1.00 46.99 70 CYS B N 1
ATOM 1204 C CA . CYS B 1 34 ? 10.900 22.531 -0.106 1.00 49.15 70 CYS B CA 1
ATOM 1205 C C . CYS B 1 34 ? 11.229 21.138 -0.620 1.00 47.05 70 CYS B C 1
ATOM 1206 O O . CYS B 1 34 ? 11.803 20.323 0.103 1.00 44.41 70 CYS B O 1
ATOM 1209 N N . HIS B 1 35 ? 10.863 20.862 -1.867 1.00 44.92 71 HIS B N 1
ATOM 1210 C CA . HIS B 1 35 ? 11.171 19.567 -2.459 1.00 49.50 71 HIS B CA 1
ATOM 1211 C C . HIS B 1 35 ? 11.430 19.614 -3.962 1.00 52.06 71 HIS B C 1
ATOM 1212 O O . HIS B 1 35 ? 10.932 20.491 -4.669 1.00 52.19 71 HIS B O 1
ATOM 1219 N N . SER B 1 36 ? 12.225 18.658 -4.432 1.00 54.60 72 SER B N 1
ATOM 1220 C CA . SER B 1 36 ? 12.558 18.533 -5.845 1.00 57.88 72 SER B CA 1
ATOM 1221 C C . SER B 1 36 ? 12.945 17.092 -6.160 1.00 58.14 72 SER B C 1
ATOM 1222 O O . SER B 1 36 ? 13.608 16.435 -5.357 1.00 57.62 72 SER B O 1
ATOM 1225 N N . PRO B 1 37 ? 12.525 16.591 -7.332 1.00 60.73 73 PRO B N 1
ATOM 1226 C CA . PRO B 1 37 ? 12.894 15.237 -7.760 1.00 64.46 73 PRO B CA 1
ATOM 1227 C C . PRO B 1 37 ? 14.359 15.158 -8.184 1.00 67.98 73 PRO B C 1
ATOM 1228 O O . PRO B 1 37 ? 14.882 14.064 -8.393 1.00 72.78 73 PRO B O 1
ATOM 1232 N N . SER B 1 38 ? 15.008 16.312 -8.305 1.00 68.67 74 SER B N 1
ATOM 1233 C CA . SER B 1 38 ? 16.420 16.372 -8.665 1.00 68.69 74 SER B CA 1
ATOM 1234 C C . SER B 1 38 ? 17.303 16.013 -7.474 1.00 64.22 74 SER B C 1
ATOM 1235 O O . SER B 1 38 ? 18.485 15.708 -7.632 1.00 63.59 74 SER B O 1
ATOM 1238 N N . ILE B 1 39 ? 16.718 16.056 -6.282 1.00 60.66 75 ILE B N 1
ATOM 1239 C CA . ILE B 1 39 ? 17.441 15.746 -5.057 1.00 57.50 75 ILE B CA 1
ATOM 1240 C C . ILE B 1 39 ? 17.232 14.288 -4.665 1.00 59.28 75 ILE B C 1
ATOM 1241 O O . ILE B 1 39 ? 16.096 13.818 -4.594 1.00 59.68 75 ILE B O 1
ATOM 1246 N N . PRO B 1 40 ? 18.335 13.564 -4.419 1.00 60.79 76 PRO B N 1
ATOM 1247 C CA . PRO B 1 40 ? 18.274 12.143 -4.065 1.00 59.49 76 PRO B CA 1
ATOM 1248 C C . PRO B 1 40 ? 17.487 11.888 -2.786 1.00 57.89 76 PRO B C 1
ATOM 1249 O O . PRO B 1 40 ? 17.586 12.667 -1.837 1.00 56.53 76 PRO B O 1
ATOM 1253 N N . PRO B 1 41 ? 16.697 10.806 -2.768 1.00 56.17 77 PRO B N 1
ATOM 1254 C CA . PRO B 1 41 ? 16.026 10.354 -1.548 1.00 55.62 77 PRO B CA 1
ATOM 1255 C C . PRO B 1 41 ? 17.038 9.626 -0.677 1.00 48.32 77 PRO B C 1
ATOM 1256 O O . PRO B 1 41 ? 18.111 9.284 -1.175 1.00 48.58 77 PRO B O 1
ATOM 1260 N N . PRO B 1 42 ? 16.718 9.410 0.608 1.00 53.13 78 PRO B N 1
ATOM 1261 C CA . PRO B 1 42 ? 17.599 8.613 1.466 1.00 54.15 78 PRO B CA 1
ATOM 1262 C C . PRO B 1 42 ? 17.838 7.238 0.856 1.00 56.22 78 PRO B C 1
ATOM 1263 O O . PRO B 1 42 ? 16.920 6.661 0.273 1.00 55.94 78 PRO B O 1
ATOM 1267 N N . ALA B 1 43 ? 19.061 6.732 0.972 1.00 60.87 79 ALA B N 1
ATOM 1268 C CA . ALA B 1 43 ? 19.403 5.441 0.393 1.00 64.71 79 ALA B CA 1
ATOM 1269 C C . ALA B 1 43 ? 18.688 4.315 1.127 1.00 67.89 79 ALA B C 1
ATOM 1270 O O . ALA B 1 43 ? 18.376 4.438 2.312 1.00 54.51 79 ALA B O 1
ATOM 1272 N N . ASP B 1 44 ? 18.420 3.228 0.410 1.00 69.95 80 ASP B N 1
ATOM 1273 C CA . ASP B 1 44 ? 17.815 2.046 1.009 1.00 73.19 80 ASP B CA 1
ATOM 1274 C C . ASP B 1 44 ? 18.722 1.515 2.110 1.00 70.31 80 ASP B C 1
ATOM 1275 O O . ASP B 1 44 ? 19.934 1.401 1.927 1.00 66.59 80 ASP B O 1
ATOM 1280 N N . VAL B 1 45 ? 18.131 1.197 3.255 1.00 73.15 81 VAL B N 1
ATOM 1281 C CA . VAL B 1 45 ? 18.896 0.753 4.414 1.00 77.38 81 VAL B CA 1
ATOM 1282 C C . VAL B 1 45 ? 18.834 -0.766 4.593 1.00 80.37 81 VAL B C 1
ATOM 1283 O O . VAL B 1 45 ? 17.762 -1.369 4.526 1.00 81.48 81 VAL B O 1
ATOM 1287 N N . THR B 1 46 ? 20.000 -1.373 4.806 1.00 82.38 82 THR B N 1
ATOM 1288 C CA . THR B 1 46 ? 20.118 -2.821 4.957 1.00 84.86 82 THR B CA 1
ATOM 1289 C C . THR B 1 46 ? 19.690 -3.261 6.353 1.00 88.34 82 THR B C 1
ATOM 1290 O O . THR B 1 46 ? 18.911 -4.203 6.511 1.00 92.53 82 THR B O 1
ATOM 1294 N N . GLU B 1 47 ? 20.209 -2.564 7.360 1.00 91.09 83 GLU B N 1
ATOM 1295 C CA . GLU B 1 47 ? 19.904 -2.856 8.758 1.00 91.76 83 GLU B CA 1
ATOM 1296 C C . GLU B 1 47 ? 19.282 -1.646 9.448 1.00 90.06 83 GLU B C 1
ATOM 1297 O O . GLU B 1 47 ? 19.072 -1.645 10.659 1.00 82.29 83 GLU B O 1
ATOM 1303 N N . PHE B 1 61 ? 19.521 7.117 10.487 1.00 80.50 97 PHE B N 1
ATOM 1304 C CA . PHE B 1 61 ? 19.244 7.474 9.101 1.00 78.92 97 PHE B CA 1
ATOM 1305 C C . PHE B 1 61 ? 20.071 8.680 8.666 1.00 78.77 97 PHE B C 1
ATOM 1306 O O . PHE B 1 61 ? 20.670 9.364 9.494 1.00 80.83 97 PHE B O 1
ATOM 1308 N N . ARG B 1 62 ? 20.107 8.926 7.361 1.00 74.97 98 ARG B N 1
ATOM 1309 C CA . ARG B 1 62 ? 20.800 10.084 6.809 1.00 73.92 98 ARG B CA 1
ATOM 1310 C C . ARG B 1 62 ? 20.001 10.661 5.646 1.00 70.83 98 ARG B C 1
ATOM 1311 O O . ARG B 1 62 ? 19.876 10.034 4.595 1.00 68.11 98 ARG B O 1
ATOM 1319 N N . ILE B 1 63 ? 19.462 11.861 5.842 1.00 69.34 99 ILE B N 1
ATOM 1320 C CA . ILE B 1 63 ? 18.584 12.477 4.853 1.00 65.54 99 ILE B CA 1
ATOM 1321 C C . ILE B 1 63 ? 19.324 13.493 3.987 1.00 65.76 99 ILE B C 1
ATOM 1322 O O . ILE B 1 63 ? 19.861 14.474 4.498 1.00 68.23 99 ILE B O 1
ATOM 1327 N N . PRO B 1 64 ? 19.349 13.257 2.666 1.00 55.76 100 PRO B N 1
ATOM 1328 C CA . PRO B 1 64 ? 19.954 14.195 1.714 1.00 54.29 100 PRO B CA 1
ATOM 1329 C C . PRO B 1 64 ? 19.105 15.453 1.584 1.00 61.76 100 PRO B C 1
ATOM 1330 O O . PRO B 1 64 ? 17.896 15.351 1.375 1.00 52.31 100 PRO B O 1
ATOM 1342 N N . SER B 1 66 ? 19.456 19.947 0.422 1.00 50.68 102 SER B N 1
ATOM 1343 C CA . SER B 1 66 ? 20.164 21.191 0.167 1.00 49.49 102 SER B CA 1
ATOM 1344 C C . SER B 1 66 ? 19.926 22.144 1.330 1.00 50.16 102 SER B C 1
ATOM 1345 O O . SER B 1 66 ? 18.859 22.133 1.943 1.00 50.19 102 SER B O 1
ATOM 1348 N N . LEU B 1 67 ? 20.929 22.958 1.638 1.00 51.70 103 LEU B N 1
ATOM 1349 C CA . LEU B 1 67 ? 20.809 23.949 2.698 1.00 52.32 103 LEU B CA 1
ATOM 1350 C C . LEU B 1 67 ? 21.009 25.342 2.115 1.00 50.57 103 LEU B C 1
ATOM 1351 O O . LEU B 1 67 ? 22.133 25.841 2.041 1.00 51.24 103 LEU B O 1
ATOM 1356 N N . GLY B 1 68 ? 19.908 25.958 1.696 1.00 49.15 104 GLY B N 1
ATOM 1357 C CA . GLY B 1 68 ? 19.949 27.235 1.007 1.00 48.14 104 GLY B CA 1
ATOM 1358 C C . GLY B 1 68 ? 20.577 28.364 1.798 1.00 48.99 104 GLY B C 1
ATOM 1359 O O . GLY B 1 68 ? 20.598 28.345 3.029 1.00 52.88 104 GLY B O 1
ATOM 1360 N N . GLU B 1 69 ? 21.102 29.349 1.076 1.00 57.97 105 GLU B N 1
ATOM 1361 C CA . GLU B 1 69 ? 21.664 30.544 1.689 1.00 58.26 105 GLU B CA 1
ATOM 1362 C C . GLU B 1 69 ? 20.556 31.361 2.338 1.00 55.70 105 GLU B C 1
ATOM 1363 O O . GLU B 1 69 ? 19.419 31.351 1.866 1.00 47.42 105 GLU B O 1
ATOM 1369 N N . PRO B 1 70 ? 20.881 32.068 3.429 1.00 45.39 106 PRO B N 1
ATOM 1370 C CA . PRO B 1 70 ? 19.879 32.924 4.071 1.00 45.68 106 PRO B CA 1
ATOM 1371 C C . PRO B 1 70 ? 19.434 34.046 3.143 1.00 45.79 106 PRO B C 1
ATOM 1372 O O . PRO B 1 70 ? 20.255 34.611 2.422 1.00 45.68 106 PRO B O 1
ATOM 1376 N N . HIS B 1 71 ? 18.141 34.345 3.150 1.00 38.24 107 HIS B N 1
ATOM 1377 C CA . HIS B 1 71 ? 17.626 35.503 2.436 1.00 41.59 107 HIS B CA 1
ATOM 1378 C C . HIS B 1 71 ? 16.650 36.265 3.319 1.00 42.77 107 HIS B C 1
ATOM 1379 O O . HIS B 1 71 ? 15.745 35.679 3.915 1.00 46.10 107 HIS B O 1
ATOM 1386 N N . ALA B 1 72 ? 16.851 37.575 3.412 1.00 42.15 108 ALA B N 1
ATOM 1387 C CA . ALA B 1 72 ? 16.032 38.414 4.273 1.00 38.28 108 ALA B CA 1
ATOM 1388 C C . ALA B 1 72 ? 14.646 38.629 3.682 1.00 38.99 108 ALA B C 1
ATOM 1389 O O . ALA B 1 72 ? 14.499 38.903 2.491 1.00 46.90 108 ALA B O 1
ATOM 1391 N N . GLU B 1 73 ? 13.631 38.490 4.527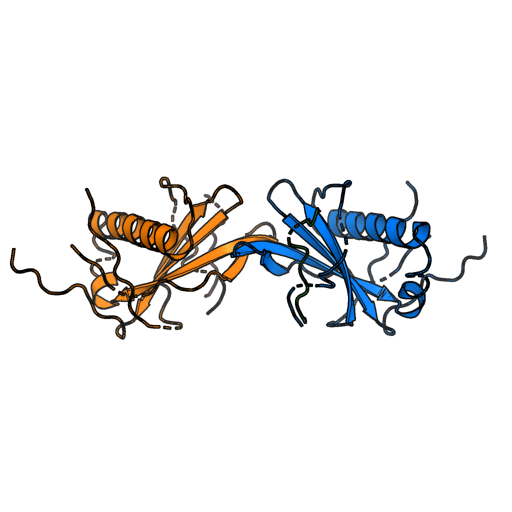 1.00 39.64 109 GLU B N 1
ATOM 1392 C CA . GLU B 1 73 ? 12.251 38.724 4.126 1.00 47.78 109 GLU B CA 1
ATOM 1393 C C . GLU B 1 73 ? 11.559 39.580 5.178 1.00 47.66 109 GLU B C 1
ATOM 1394 O O . GLU B 1 73 ? 12.046 39.709 6.302 1.00 46.81 109 GLU B O 1
ATOM 1400 N N . LEU B 1 74 ? 10.426 40.167 4.813 1.00 47.23 110 LEU B N 1
ATOM 1401 C CA . LEU B 1 74 ? 9.666 40.992 5.744 1.00 51.53 110 LEU B CA 1
ATOM 1402 C C . LEU B 1 74 ? 8.575 40.175 6.421 1.00 52.95 110 LEU B C 1
ATOM 1403 O O . LEU B 1 74 ? 7.865 39.414 5.764 1.00 45.13 110 LEU B O 1
ATOM 1408 N N . ASP B 1 75 ? 8.439 40.328 7.736 1.00 53.45 111 ASP B N 1
ATOM 1409 C CA . ASP B 1 75 ? 7.343 39.675 8.443 1.00 55.40 111 ASP B CA 1
ATOM 1410 C C . ASP B 1 75 ? 6.034 40.418 8.186 1.00 57.44 111 ASP B C 1
ATOM 1411 O O . ASP B 1 75 ? 5.997 41.370 7.405 1.00 57.01 111 ASP B O 1
ATOM 1416 N N . ALA B 1 76 ? 4.966 39.988 8.846 1.00 62.36 112 ALA B N 1
ATOM 1417 C CA . ALA B 1 76 ? 3.663 40.616 8.666 1.00 65.01 112 ALA B CA 1
ATOM 1418 C C . ALA B 1 76 ? 3.650 42.058 9.172 1.00 65.64 112 ALA B C 1
ATOM 1419 O O . ALA B 1 76 ? 2.854 42.876 8.713 1.00 67.60 112 ALA B O 1
ATOM 1421 N N . LYS B 1 77 ? 4.537 42.363 10.114 1.00 64.35 113 LYS B N 1
ATOM 1422 C CA . LYS B 1 77 ? 4.610 43.701 10.691 1.00 62.91 113 LYS B CA 1
ATOM 1423 C C . LYS B 1 77 ? 5.589 44.596 9.937 1.00 62.88 113 LYS B C 1
ATOM 1424 O O . LYS B 1 77 ? 5.870 45.718 10.358 1.00 65.59 113 LYS B O 1
ATOM 1430 N N . GLY B 1 78 ? 6.108 44.092 8.822 1.00 61.04 114 GLY B N 1
ATOM 1431 C CA . GLY B 1 78 ? 7.012 44.859 7.984 1.00 59.27 114 GLY B CA 1
ATOM 1432 C C . GLY B 1 78 ? 8.434 44.888 8.509 1.00 59.36 114 GLY B C 1
ATOM 1433 O O . GLY B 1 78 ? 9.227 45.749 8.132 1.00 60.82 114 GLY B O 1
ATOM 1434 N N . GLN B 1 79 ? 8.757 43.940 9.382 1.00 59.11 115 GLN B N 1
ATOM 1435 C CA . GLN B 1 79 ? 10.088 43.858 9.971 1.00 56.99 115 GLN B CA 1
ATOM 1436 C C . GLN B 1 79 ? 10.892 42.729 9.339 1.00 56.22 115 GLN B C 1
ATOM 1437 O O . GLN B 1 79 ? 10.362 41.651 9.068 1.00 58.25 115 GLN B O 1
ATOM 1443 N N . GLY B 1 80 ? 12.175 42.983 9.107 1.00 52.63 116 GLY B N 1
ATOM 1444 C CA . GLY B 1 80 ? 13.038 42.020 8.450 1.00 51.03 116 GLY B CA 1
ATOM 1445 C C . GLY B 1 80 ? 13.330 40.795 9.292 1.00 49.68 116 GLY B C 1
ATOM 1446 O O . GLY B 1 80 ? 13.579 40.896 10.493 1.00 49.15 116 GLY B O 1
ATOM 1447 N N . CYS B 1 81 ? 13.291 39.631 8.654 1.00 50.04 117 CYS B N 1
ATOM 1448 C CA . CYS B 1 81 ? 13.626 38.377 9.316 1.00 48.83 117 CYS B CA 1
ATOM 1449 C C . CYS B 1 81 ? 14.468 37.517 8.383 1.00 46.68 117 CYS B C 1
ATOM 1450 O O . CYS B 1 81 ? 14.754 37.912 7.254 1.00 39.51 117 CYS B O 1
ATOM 1453 N N . THR B 1 82 ? 14.864 36.340 8.854 1.00 47.97 118 THR B N 1
ATOM 1454 C CA . THR B 1 82 ? 15.726 35.468 8.066 1.00 45.23 118 THR B CA 1
ATOM 1455 C C . THR B 1 82 ? 14.995 34.203 7.633 1.00 44.32 118 THR B C 1
ATOM 1456 O O . THR B 1 82 ? 14.243 33.613 8.408 1.00 43.49 118 THR B O 1
ATOM 1460 N N . ALA B 1 83 ? 15.223 33.790 6.391 1.00 44.81 119 ALA B N 1
ATOM 1461 C CA . ALA B 1 83 ? 14.595 32.588 5.861 1.00 45.58 119 ALA B CA 1
ATOM 1462 C C . ALA B 1 83 ? 15.605 31.683 5.162 1.00 47.74 119 ALA B C 1
ATOM 1463 O O . ALA B 1 83 ? 16.451 32.154 4.401 1.00 46.29 119 ALA B O 1
ATOM 1465 N N . TYR B 1 84 ? 15.510 30.384 5.429 1.00 46.26 120 TYR B N 1
ATOM 1466 C CA . TYR B 1 84 ? 16.369 29.396 4.787 1.00 46.14 120 TYR B CA 1
ATOM 1467 C C . TYR B 1 84 ? 15.524 28.378 4.029 1.00 49.87 120 TYR B C 1
ATOM 1468 O O . TYR B 1 84 ? 14.573 27.819 4.575 1.00 54.02 120 TYR B O 1
ATOM 1477 N N . ASP B 1 85 ? 15.873 28.136 2.771 1.00 47.98 121 ASP B N 1
ATOM 1478 C CA . ASP B 1 85 ? 15.170 27.142 1.971 1.00 41.94 121 ASP B CA 1
ATOM 1479 C C . ASP B 1 85 ? 15.893 25.801 2.031 1.00 47.17 121 ASP B C 1
ATOM 1480 O O . ASP B 1 85 ? 17.020 25.669 1.556 1.00 44.35 121 ASP B O 1
ATOM 1485 N N . VAL B 1 86 ? 15.239 24.810 2.627 1.00 47.83 122 VAL B N 1
ATOM 1486 C CA . VAL B 1 86 ? 15.807 23.474 2.740 1.00 47.43 122 VAL B CA 1
ATOM 1487 C C . VAL B 1 86 ? 15.027 22.498 1.870 1.00 49.08 122 VAL B C 1
ATOM 1488 O O . VAL B 1 86 ? 13.866 22.198 2.150 1.00 51.98 122 VAL B O 1
ATOM 1492 N N . ALA B 1 87 ? 15.665 22.005 0.813 1.00 46.88 123 ALA B N 1
ATOM 1493 C CA . ALA B 1 87 ? 14.975 21.150 -0.148 1.00 48.41 123 ALA B CA 1
ATOM 1494 C C . ALA B 1 87 ? 15.292 19.662 0.019 1.00 49.56 123 ALA B C 1
ATOM 1495 O O . ALA B 1 87 ? 16.429 19.275 0.287 1.00 45.79 123 ALA B O 1
ATOM 1497 N N . VAL B 1 88 ? 14.263 18.841 -0.158 1.00 51.43 124 VAL B N 1
ATOM 1498 C CA . VAL B 1 88 ? 14.327 17.408 0.102 1.00 50.95 124 VAL B CA 1
ATOM 1499 C C . VAL B 1 88 ? 13.730 16.679 -1.107 1.00 51.46 124 VAL B C 1
ATOM 1500 O O . VAL B 1 88 ? 13.059 17.303 -1.918 1.00 53.06 124 VAL B O 1
ATOM 1504 N N . ASN B 1 89 ? 13.999 15.385 -1.265 1.00 51.90 125 ASN B N 1
ATOM 1505 C CA . ASN B 1 89 ? 13.407 14.631 -2.371 1.00 52.01 125 ASN B CA 1
ATOM 1506 C C . ASN B 1 89 ? 11.877 14.692 -2.391 1.00 52.73 125 ASN B C 1
ATOM 1507 O O . ASN B 1 89 ? 11.230 14.589 -1.349 1.00 54.10 125 ASN B O 1
ATOM 1512 N N . SER B 1 90 ? 11.311 14.860 -3.583 1.00 53.39 126 SER B N 1
ATOM 1513 C CA . SER B 1 90 ? 9.865 15.017 -3.741 1.00 58.03 126 SER B CA 1
ATOM 1514 C C . SER B 1 90 ? 9.073 13.792 -3.288 1.00 61.62 126 SER B C 1
ATOM 1515 O O . SER B 1 90 ? 8.060 13.923 -2.601 1.00 63.98 126 SER B O 1
ATOM 1518 N N . ASP B 1 91 ? 9.532 12.607 -3.678 1.00 63.46 127 ASP B N 1
ATOM 1519 C CA . ASP B 1 91 ? 8.874 11.370 -3.271 1.00 67.43 127 ASP B CA 1
ATOM 1520 C C . ASP B 1 91 ? 9.029 11.131 -1.774 1.00 65.72 127 ASP B C 1
ATOM 1521 O O . ASP B 1 91 ? 8.127 10.604 -1.123 1.00 67.22 127 ASP B O 1
ATOM 1526 N N . PHE B 1 92 ? 10.178 11.521 -1.233 1.00 62.89 128 PHE B N 1
ATOM 1527 C CA . PHE B 1 92 ? 10.413 11.422 0.201 1.00 60.72 128 PHE B CA 1
ATOM 1528 C C . PHE B 1 92 ? 9.546 12.427 0.948 1.00 60.95 128 PHE B C 1
ATOM 1529 O O . PHE B 1 92 ? 9.101 12.167 2.066 1.00 58.06 128 PHE B O 1
ATOM 1537 N N . TYR B 1 93 ? 9.309 13.576 0.320 1.00 57.74 129 TYR B N 1
ATOM 1538 C CA . TYR B 1 93 ? 8.467 14.606 0.913 1.00 55.95 129 TYR B CA 1
ATOM 1539 C C . TYR B 1 93 ? 7.027 14.124 1.063 1.00 59.89 129 TYR B C 1
ATOM 1540 O O . TYR B 1 93 ? 6.338 14.498 2.011 1.00 59.17 129 TYR B O 1
ATOM 1549 N N . ARG B 1 94 ? 6.577 13.299 0.120 1.00 61.20 130 ARG B N 1
ATOM 1550 C CA . ARG B 1 94 ? 5.253 12.690 0.203 1.00 65.64 130 ARG B CA 1
ATOM 1551 C C . ARG B 1 94 ? 5.150 11.819 1.446 1.00 63.19 130 ARG B C 1
ATOM 1552 O O . ARG B 1 94 ? 4.152 11.861 2.165 1.00 71.49 130 ARG B O 1
ATOM 1560 N N . ARG B 1 95 ? 6.192 11.032 1.692 1.00 62.65 131 ARG B N 1
ATOM 1561 C CA . ARG B 1 95 ? 6.252 10.184 2.877 1.00 70.86 131 ARG B CA 1
ATOM 1562 C C . ARG B 1 95 ? 6.249 11.019 4.154 1.00 68.25 131 ARG B C 1
ATOM 1563 O O . ARG B 1 95 ? 5.811 10.557 5.205 1.00 70.25 131 ARG B O 1
ATOM 1579 N N . GLN B 1 97 ? 4.585 13.989 4.388 1.00 67.53 133 GLN B N 1
ATOM 1580 C CA . GLN B 1 97 ? 3.238 14.538 4.510 1.00 71.23 133 GLN B CA 1
ATOM 1581 C C . GLN B 1 97 ? 2.305 13.608 5.273 1.00 78.29 133 GLN B C 1
ATOM 1582 O O . GLN B 1 97 ? 1.451 14.061 6.039 1.00 81.31 133 GLN B O 1
ATOM 1588 N N . ASN B 1 98 ? 2.481 12.307 5.060 1.00 80.78 134 ASN B N 1
ATOM 1589 C CA . ASN B 1 98 ? 1.619 11.297 5.660 1.00 88.24 134 ASN B CA 1
ATOM 1590 C C . ASN B 1 98 ? 2.256 10.633 6.878 1.00 87.18 134 ASN B C 1
ATOM 1591 O O . ASN B 1 98 ? 1.916 9.503 7.226 1.00 90.88 134 ASN B O 1
ATOM 1596 N N . SER B 1 99 ? 3.174 11.343 7.528 1.00 82.88 135 SER B N 1
ATOM 1597 C CA . SER B 1 99 ? 3.854 10.819 8.710 1.00 82.52 135 SER B CA 1
ATOM 1598 C C . SER B 1 99 ? 4.342 11.944 9.617 1.00 82.87 135 SER B C 1
ATOM 1599 O O . SER B 1 99 ? 5.295 12.650 9.290 1.00 80.50 135 SER B O 1
ATOM 1602 N N . ASP B 1 100 ? 3.681 12.099 10.761 1.00 86.73 136 ASP B N 1
ATOM 1603 C CA . ASP B 1 100 ? 4.036 13.130 11.729 1.00 87.28 136 ASP B CA 1
ATOM 1604 C C . ASP B 1 100 ? 5.437 12.913 12.287 1.00 86.53 136 ASP B C 1
ATOM 1605 O O . ASP B 1 100 ? 6.206 13.861 12.450 1.00 86.90 136 ASP B O 1
ATOM 1610 N N . PHE B 1 101 ? 5.758 11.657 12.578 1.00 87.07 137 PHE B N 1
ATOM 1611 C CA . PHE B 1 101 ? 7.055 11.295 13.134 1.00 85.00 137 PHE B CA 1
ATOM 1612 C C . PHE B 1 101 ? 8.175 11.655 12.164 1.00 79.99 137 PHE B C 1
ATOM 1613 O O . PHE B 1 101 ? 9.217 12.170 12.569 1.00 79.02 137 PHE B O 1
A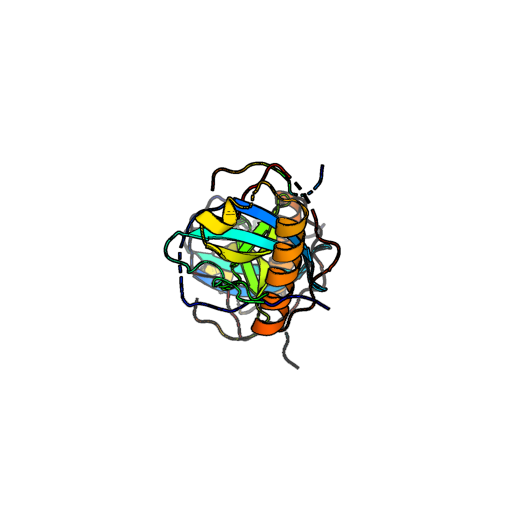TOM 1621 N N . LEU B 1 102 ? 7.948 11.388 10.882 1.00 76.83 138 LEU B N 1
ATOM 1622 C CA . LEU B 1 102 ? 8.933 11.690 9.850 1.00 72.48 138 LEU B CA 1
ATOM 1623 C C . LEU B 1 102 ? 9.129 13.192 9.689 1.00 70.71 138 LEU B C 1
ATOM 1624 O O . LEU B 1 102 ? 10.260 13.674 9.652 1.00 69.26 138 LEU B O 1
ATOM 1629 N N . ARG B 1 103 ? 8.022 13.921 9.587 1.00 70.89 139 ARG B N 1
ATOM 1630 C CA . ARG B 1 103 ? 8.066 15.370 9.426 1.00 69.67 139 ARG B CA 1
ATOM 1631 C C . ARG B 1 103 ? 8.845 16.033 10.552 1.00 70.30 139 ARG B C 1
ATOM 1632 O O . ARG B 1 103 ? 9.871 16.665 10.311 1.00 69.55 139 ARG B O 1
ATOM 1640 N N . GLU B 1 104 ? 8.355 15.869 11.777 1.00 71.94 140 GLU B N 1
ATOM 1641 C CA . GLU B 1 104 ? 8.980 16.464 12.954 1.00 73.05 140 GLU B CA 1
ATOM 1642 C C . GLU B 1 104 ? 10.462 16.129 13.066 1.00 71.26 140 GLU B C 1
ATOM 1643 O O . GLU B 1 104 ? 11.264 16.969 13.472 1.00 69.29 140 GLU B O 1
ATOM 1649 N N . LEU B 1 105 ? 10.820 14.901 12.704 1.00 71.18 141 LEU B N 1
ATOM 1650 C CA . LEU B 1 105 ? 12.218 14.492 12.707 1.00 70.29 141 LEU B CA 1
ATOM 1651 C C . LEU B 1 105 ? 13.015 15.294 11.686 1.00 59.69 141 LEU B C 1
ATOM 1652 O O . LEU B 1 105 ? 14.083 15.815 11.997 1.00 60.09 141 LEU B O 1
ATOM 1657 N N . VAL B 1 106 ? 12.483 15.396 10.470 1.00 58.50 142 VAL B N 1
ATOM 1658 C CA . VAL B 1 106 ? 13.158 16.112 9.389 1.00 60.71 142 VAL B CA 1
ATOM 1659 C C . VAL B 1 106 ? 13.298 17.607 9.693 1.00 57.78 142 VAL B C 1
ATOM 1660 O O . VAL B 1 106 ? 14.308 18.223 9.344 1.00 56.88 142 VAL B O 1
ATOM 1664 N N . ILE B 1 107 ? 12.293 18.180 10.352 1.00 58.42 143 ILE B N 1
ATOM 1665 C CA . ILE B 1 107 ? 12.355 19.575 10.780 1.00 54.64 143 ILE B CA 1
ATOM 1666 C C . ILE B 1 107 ? 13.573 19.777 11.662 1.00 59.23 143 ILE B C 1
ATOM 1667 O O . ILE B 1 107 ? 14.420 20.629 11.393 1.00 59.66 143 ILE B O 1
ATOM 1672 N N . THR B 1 108 ? 13.638 18.977 12.720 1.00 60.62 144 THR B N 1
ATOM 1673 C CA . THR B 1 108 ? 14.749 18.992 13.661 1.00 62.92 144 THR B CA 1
ATOM 1674 C C . THR B 1 108 ? 16.080 18.769 12.951 1.00 62.45 144 THR B C 1
ATOM 1675 O O . THR B 1 108 ? 17.073 19.433 13.248 1.00 61.82 144 THR B O 1
ATOM 1679 N N . ILE B 1 109 ? 16.088 17.838 12.003 1.00 62.66 145 ILE B N 1
ATOM 1680 C CA . ILE B 1 109 ? 17.296 17.515 11.253 1.00 61.53 145 ILE B CA 1
ATOM 1681 C C . ILE B 1 109 ? 17.761 18.682 10.382 1.00 58.47 145 ILE B C 1
ATOM 1682 O O . ILE B 1 109 ? 18.940 19.038 10.389 1.00 51.02 145 ILE B O 1
ATOM 1687 N N . ALA B 1 110 ? 16.830 19.276 9.640 1.00 50.78 146 ALA B N 1
ATOM 1688 C CA . ALA B 1 110 ? 17.141 20.423 8.794 1.00 50.64 146 ALA B CA 1
ATOM 1689 C C . ALA B 1 110 ? 17.625 21.600 9.631 1.00 50.44 146 ALA B C 1
ATOM 1690 O O . ALA B 1 110 ? 18.573 22.291 9.257 1.00 47.13 146 ALA B O 1
ATOM 1692 N N . ARG B 1 111 ? 16.967 21.814 10.765 1.00 49.55 147 ARG B N 1
ATOM 1693 C CA . ARG B 1 111 ? 17.322 22.894 11.675 1.00 54.20 147 ARG B CA 1
ATOM 1694 C C . ARG B 1 111 ? 18.775 22.796 12.120 1.00 57.62 147 ARG B C 1
ATOM 1695 O O . ARG B 1 111 ? 19.516 23.780 12.085 1.00 61.42 147 ARG B O 1
ATOM 1703 N N . GLU B 1 112 ? 19.178 21.600 12.533 1.00 58.50 148 GLU B N 1
ATOM 1704 C CA . GLU B 1 112 ? 20.539 21.371 12.999 1.00 60.19 148 GLU B CA 1
ATOM 1705 C C . GLU B 1 112 ? 21.537 21.400 11.845 1.00 58.92 148 GLU B C 1
ATOM 1706 O O . GLU B 1 112 ? 22.715 21.691 12.043 1.00 60.39 148 GLU B O 1
ATOM 1712 N N . GLY B 1 113 ? 21.061 21.101 10.641 1.00 56.65 149 GLY B N 1
ATOM 1713 C CA . GLY B 1 113 ? 21.888 21.213 9.454 1.00 54.84 149 GLY B CA 1
ATOM 1714 C C . GLY B 1 113 ? 22.232 22.664 9.181 1.00 54.50 149 GLY B C 1
ATOM 1715 O O . GLY B 1 113 ? 23.342 22.984 8.755 1.00 55.25 149 GLY B O 1
ATOM 1716 N N . LEU B 1 114 ? 21.269 23.545 9.436 1.00 54.03 150 LEU B N 1
ATOM 1717 C CA . LEU B 1 114 ? 21.464 24.980 9.268 1.00 50.87 150 LEU B CA 1
ATOM 1718 C C . LEU B 1 114 ? 22.362 25.545 10.363 1.00 55.39 150 LEU B C 1
ATOM 1719 O O . LEU B 1 114 ? 23.207 26.403 10.102 1.00 56.43 150 LEU B O 1
ATOM 1724 N N . GLU B 1 115 ? 22.166 25.064 11.588 1.00 57.50 151 GLU B N 1
ATOM 1725 C CA . GLU B 1 115 ? 22.996 25.471 12.717 1.00 57.00 151 GLU B CA 1
ATOM 1726 C C . GLU B 1 115 ? 24.459 25.144 12.454 1.00 59.86 151 GLU B C 1
ATOM 1727 O O . GLU B 1 115 ? 25.345 25.946 12.742 1.00 62.05 151 GLU B O 1
ATOM 1733 N N . ASP B 1 116 ? 24.705 23.961 11.903 1.00 59.14 152 ASP B N 1
ATOM 1734 C CA . ASP B 1 116 ? 26.065 23.510 11.636 1.00 60.80 152 ASP B CA 1
ATOM 1735 C C . ASP B 1 116 ? 26.725 24.295 10.507 1.00 58.87 152 ASP B C 1
ATOM 1736 O O . ASP B 1 116 ? 27.875 24.718 10.627 1.00 62.49 152 ASP B O 1
ATOM 1741 N N . LYS B 1 117 ? 25.992 24.491 9.415 1.00 53.95 153 LYS B N 1
ATOM 1742 C CA . LYS B 1 117 ? 26.543 25.151 8.237 1.00 52.00 153 LYS B CA 1
ATOM 1743 C C . LYS B 1 117 ? 26.836 26.633 8.465 1.00 55.00 153 LYS B C 1
ATOM 1744 O O . LYS B 1 117 ? 27.886 27.130 8.058 1.00 55.92 153 LYS B O 1
ATOM 1750 N N . TYR B 1 118 ? 25.916 27.335 9.121 1.00 55.94 154 TYR B N 1
ATOM 1751 C CA . TYR B 1 118 ? 26.027 28.786 9.254 1.00 54.72 154 TYR B CA 1
ATOM 1752 C C . TYR B 1 118 ? 26.350 29.265 10.673 1.00 58.34 154 TYR B C 1
ATOM 1753 O O . TYR B 1 118 ? 26.349 30.470 10.929 1.00 62.36 154 TYR B O 1
ATOM 1762 N N . ASN B 1 119 ? 26.621 28.330 11.581 1.00 84.56 155 ASN B N 1
ATOM 1763 C CA . ASN B 1 119 ? 26.926 28.654 12.973 1.00 83.60 155 ASN B CA 1
ATOM 1764 C C . ASN B 1 119 ? 25.809 29.439 13.663 1.00 78.78 155 ASN B C 1
ATOM 1765 O O . ASN B 1 119 ? 26.008 30.577 14.089 1.00 76.91 155 ASN B O 1
ATOM 1770 N N . LEU B 1 120 ? 24.633 28.825 13.763 1.00 77.81 156 LEU B N 1
ATOM 1771 C CA . LEU B 1 120 ? 23.483 29.466 14.391 1.00 77.31 156 LEU B CA 1
ATOM 1772 C C . LEU B 1 120 ? 23.025 28.668 15.604 1.00 78.55 156 LEU B C 1
ATOM 1773 O O . LEU B 1 120 ? 23.302 27.475 15.714 1.00 72.73 156 LEU B O 1
ATOM 1778 N N . GLN B 1 121 ? 22.318 29.333 16.512 1.00 79.34 157 GLN B N 1
ATOM 1779 C CA . GLN B 1 121 ? 21.653 28.647 17.611 1.00 81.94 157 GLN B CA 1
ATOM 1780 C C . GLN B 1 121 ? 20.155 28.900 17.509 1.00 78.57 157 GLN B C 1
ATOM 1781 O O . GLN B 1 121 ? 19.643 29.888 18.035 1.00 77.47 157 GLN B O 1
ATOM 1787 N N . LEU B 1 122 ? 19.459 28.004 16.816 1.00 77.24 158 LEU B N 1
ATOM 1788 C CA . LEU B 1 122 ? 18.031 28.160 16.571 1.00 74.10 158 LEU B CA 1
ATOM 1789 C C . LEU B 1 122 ? 17.196 27.515 17.671 1.00 76.04 158 LEU B C 1
ATOM 1790 O O . LEU B 1 122 ? 17.605 26.524 18.275 1.00 79.31 158 LEU B O 1
ATOM 1795 N N . ASN B 1 123 ? 16.023 28.088 17.924 1.00 70.81 159 ASN B N 1
ATOM 1796 C CA . ASN B 1 123 ? 15.110 27.575 18.939 1.00 72.73 159 ASN B CA 1
ATOM 1797 C C . ASN B 1 123 ? 14.571 26.199 18.560 1.00 78.87 159 ASN B C 1
ATOM 1798 O O . ASN B 1 123 ? 13.977 26.033 17.494 1.00 71.84 159 ASN B O 1
ATOM 1803 N N . PRO B 1 124 ? 14.788 25.205 19.435 1.00 80.50 160 PRO B N 1
ATOM 1804 C CA . PRO B 1 124 ? 14.262 23.848 19.250 1.00 81.56 160 PRO B CA 1
ATOM 1805 C C . PRO B 1 124 ? 12.736 23.826 19.221 1.00 82.37 160 PRO B C 1
ATOM 1806 O O . PRO B 1 124 ? 12.149 23.059 18.460 1.00 77.09 160 PRO B O 1
ATOM 1810 N N . GLU B 1 125 ? 12.107 24.661 20.041 1.00 83.39 161 GLU B N 1
ATOM 1811 C CA . GLU B 1 125 ? 10.650 24.726 20.094 1.00 84.07 161 GLU B CA 1
ATOM 1812 C C . GLU B 1 125 ? 10.088 25.521 18.920 1.00 80.28 161 GLU B C 1
ATOM 1813 O O . GLU B 1 125 ? 9.586 26.631 19.091 1.00 79.71 161 GLU B O 1
ATOM 1819 N N . TRP B 1 126 ? 10.176 24.941 17.728 1.00 77.46 162 TRP B N 1
ATOM 1820 C CA . TRP B 1 126 ? 9.684 25.591 16.521 1.00 73.61 162 TRP B CA 1
ATOM 1821 C C . TRP B 1 126 ? 8.161 25.569 16.454 1.00 74.49 162 TRP B C 1
ATOM 1822 O O . TRP B 1 126 ? 7.501 24.947 17.286 1.00 77.13 162 TRP B O 1
ATOM 1833 N N . ARG B 1 127 ? 7.612 26.255 15.456 1.00 71.44 163 ARG B N 1
ATOM 1834 C CA . ARG B 1 127 ? 6.168 26.300 15.260 1.00 81.61 163 ARG B CA 1
ATOM 1835 C C . ARG B 1 127 ? 5.825 26.195 13.778 1.00 70.93 163 ARG B C 1
ATOM 1836 O O . ARG B 1 127 ? 6.381 26.915 12.950 1.00 68.81 163 ARG B O 1
ATOM 1860 N N . LYS B 1 130 ? 0.536 26.998 9.388 1.00 74.86 166 LYS B N 1
ATOM 1861 C CA . LYS B 1 130 ? -0.569 26.216 8.834 1.00 78.03 166 LYS B CA 1
ATOM 1862 C C . LYS B 1 130 ? -1.150 26.830 7.558 1.00 76.72 166 LYS B C 1
ATOM 1863 O O . LYS B 1 130 ? -1.784 26.138 6.761 1.00 77.96 166 LYS B O 1
ATOM 1869 N N . ASN B 1 131 ? -0.923 28.128 7.372 1.00 75.35 167 ASN B N 1
ATOM 1870 C CA . ASN B 1 131 ? -1.460 28.853 6.229 1.00 72.75 167 ASN B CA 1
ATOM 1871 C C . ASN B 1 131 ? -0.385 29.256 5.218 1.00 73.23 167 ASN B C 1
ATOM 1872 O O . ASN B 1 131 ? -0.571 29.100 4.011 1.00 70.58 167 ASN B O 1
ATOM 1877 N N . ARG B 1 132 ? 0.733 29.778 5.715 1.00 72.11 168 ARG B N 1
ATOM 1878 C CA . ARG B 1 132 ? 1.850 30.154 4.852 1.00 68.04 168 ARG B CA 1
ATOM 1879 C C . ARG B 1 132 ? 2.736 28.951 4.539 1.00 67.76 168 ARG B C 1
ATOM 1880 O O . ARG B 1 132 ? 3.323 28.357 5.443 1.00 68.45 168 ARG B O 1
ATOM 1888 N N . PRO B 1 133 ? 2.831 28.586 3.252 1.00 66.09 169 PRO B N 1
ATOM 1889 C CA . PRO B 1 133 ? 3.646 27.449 2.814 1.00 65.84 169 PRO B CA 1
ATOM 1890 C C . PRO B 1 133 ? 5.108 27.834 2.612 1.00 64.14 169 PRO B C 1
ATOM 1891 O O . PRO B 1 133 ? 5.977 26.962 2.585 1.00 63.92 169 PRO B O 1
ATOM 1895 N N . PHE B 1 134 ? 5.372 29.130 2.480 1.00 63.23 170 PHE B N 1
ATOM 1896 C CA . PHE B 1 134 ? 6.708 29.607 2.152 1.00 68.77 170 PHE B CA 1
ATOM 1897 C C . PHE B 1 134 ? 6.896 31.062 2.575 1.00 69.34 170 PHE B C 1
ATOM 1898 O O . PHE B 1 134 ? 6.038 31.906 2.321 1.00 73.45 170 PHE B O 1
ATOM 1914 N N . GLY B 1 136 ? 8.796 34.202 1.704 1.00 60.04 172 GLY B N 1
ATOM 1915 C CA . GLY B 1 136 ? 9.577 34.809 0.644 1.00 60.24 172 GLY B CA 1
ATOM 1916 C C . GLY B 1 136 ? 8.942 34.603 -0.717 1.00 72.76 172 GLY B C 1
ATOM 1917 O O . GLY B 1 136 ? 7.767 34.253 -0.816 1.00 72.19 172 GLY B O 1
ATOM 1918 N N . SER B 1 137 ? 9.724 34.819 -1.769 1.00 75.81 173 SER B N 1
ATOM 1919 C CA . SER B 1 137 ? 9.234 34.663 -3.133 1.00 79.09 173 SER B CA 1
ATOM 1920 C C . SER B 1 137 ? 9.989 33.567 -3.877 1.00 80.71 173 SER B C 1
ATOM 1921 O O . SER B 1 137 ? 11.057 33.134 -3.442 1.00 79.97 173 SER B O 1
ATOM 1924 N N . ILE B 1 138 ? 9.420 33.131 -5.000 1.00 82.59 174 ILE B N 1
ATOM 1925 C CA . ILE B 1 138 ? 9.988 32.060 -5.819 1.00 81.70 174 ILE B CA 1
ATOM 1926 C C . ILE B 1 138 ? 10.162 30.763 -5.032 1.00 81.98 174 ILE B C 1
ATOM 1927 O O . ILE B 1 138 ? 9.458 29.781 -5.271 1.00 81.32 174 ILE B O 1
ATOM 1929 N N . ALA C 2 1 ? 36.112 51.897 18.040 1.00 104.53 26 ALA D N 1
ATOM 1930 C CA . ALA C 2 1 ? 35.785 50.517 17.701 1.00 103.43 26 ALA D CA 1
ATOM 1931 C C . ALA C 2 1 ? 34.561 50.450 16.792 1.00 100.43 26 ALA D C 1
ATOM 1932 O O . ALA C 2 1 ? 33.509 51.006 17.110 1.00 98.04 26 ALA D O 1
ATOM 1934 N N . LEU C 2 2 ? 34.711 49.761 15.665 1.00 100.62 27 LEU D N 1
ATOM 1935 C CA . LEU C 2 2 ? 33.668 49.678 14.645 1.00 98.24 27 LEU D CA 1
ATOM 1936 C C . LEU C 2 2 ? 32.341 49.131 15.157 1.00 93.70 27 LEU D C 1
ATOM 1937 O O . LEU C 2 2 ? 32.287 48.429 16.167 1.00 93.52 27 LEU D O 1
ATOM 1942 N N . ASP C 2 3 ? 31.271 49.466 14.445 1.00 89.80 28 ASP D N 1
ATOM 1943 C CA . ASP C 2 3 ? 29.989 48.813 14.639 1.00 84.42 28 ASP D CA 1
ATOM 1944 C C . ASP C 2 3 ? 30.059 47.491 13.887 1.00 81.29 28 ASP D C 1
ATOM 1945 O O . ASP C 2 3 ? 30.831 47.357 12.937 1.00 79.90 28 ASP D O 1
ATOM 1960 N N . ASP C 2 5 ? 28.141 46.193 11.829 1.00 76.47 30 ASP D N 1
ATOM 1961 C CA . ASP C 2 5 ? 27.631 46.262 10.464 1.00 75.68 30 ASP D CA 1
ATOM 1962 C C . ASP C 2 5 ? 28.273 47.387 9.657 1.00 77.07 30 ASP D C 1
ATOM 1963 O O . ASP C 2 5 ? 27.906 47.619 8.505 1.00 77.79 30 ASP D O 1
ATOM 1968 N N . ASP C 2 6 ? 29.232 48.080 10.261 1.00 72.21 31 ASP D N 1
ATOM 1969 C CA . ASP C 2 6 ? 29.860 49.230 9.620 1.00 74.66 31 ASP D CA 1
ATOM 1970 C C . ASP C 2 6 ? 30.980 48.811 8.671 1.00 76.79 31 ASP D C 1
ATOM 1971 O O . ASP C 2 6 ? 32.158 49.019 8.960 1.00 81.28 31 ASP D O 1
ATOM 1976 N N . GLU C 2 7 ? 30.610 48.224 7.536 1.00 81.49 32 GLU D N 1
ATOM 1977 C CA . GLU C 2 7 ? 31.593 47.842 6.527 1.00 84.32 32 GLU D CA 1
ATOM 1978 C C . GLU C 2 7 ? 31.156 48.230 5.116 1.00 84.80 32 GLU D C 1
ATOM 1979 O O . GLU C 2 7 ? 29.982 48.119 4.762 1.00 81.15 32 GLU D O 1
ATOM 1985 N N . PHE C 2 8 ? 32.120 48.684 4.322 1.00 89.95 33 PHE D N 1
ATOM 1986 C CA . PHE C 2 8 ? 31.865 49.169 2.970 1.00 92.56 33 PHE D CA 1
ATOM 1987 C C . PHE C 2 8 ? 31.295 48.086 2.064 1.00 93.88 33 PHE D C 1
ATOM 1988 O O . PHE C 2 8 ? 31.880 47.012 1.919 1.00 93.95 33 PHE D O 1
ATOM 1996 N N . VAL C 2 9 ? 30.141 48.371 1.467 1.00 96.16 34 VAL D N 1
ATOM 1997 C CA . VAL C 2 9 ? 29.558 47.499 0.453 1.00 99.78 34 VAL D CA 1
ATOM 1998 C C . VAL C 2 9 ? 29.129 48.337 -0.749 1.00 107.00 34 VAL D C 1
ATOM 1999 O O . VAL C 2 9 ? 28.241 49.184 -0.633 1.00 107.81 34 VAL D O 1
ATOM 2003 N N . PRO C 2 10 ? 29.760 48.098 -1.909 1.00 112.45 35 PRO D N 1
ATOM 2004 C CA . PRO C 2 10 ? 29.494 48.852 -3.142 1.00 117.72 35 PRO D CA 1
ATOM 2005 C C . PRO C 2 10 ? 28.097 48.593 -3.704 1.00 119.86 35 PRO D C 1
ATOM 2006 O O . PRO C 2 10 ? 27.940 47.765 -4.605 1.00 122.36 35 PRO D O 1
ATOM 2010 N N . TYR C 2 11 ? 27.113 49.317 -3.172 1.00 119.20 36 TYR D N 1
ATOM 2011 C CA . TYR C 2 11 ? 25.703 49.221 -3.566 1.00 119.24 36 TYR D CA 1
ATOM 2012 C C . TYR C 2 11 ? 25.475 49.005 -5.060 1.00 123.40 36 TYR D C 1
ATOM 2013 O O . TYR C 2 11 ? 24.849 48.026 -5.468 1.00 122.95 36 TYR D O 1
ATOM 2022 N N . LEU D 2 2 ? -3.912 31.828 16.326 1.00 88.60 27 LEU E N 1
ATOM 2023 C CA . LEU D 2 2 ? -3.039 32.088 15.193 1.00 87.83 27 LEU E CA 1
ATOM 2024 C C . LEU D 2 2 ? -1.704 32.679 15.612 1.00 86.71 27 LEU E C 1
ATOM 2025 O O . LEU D 2 2 ? -1.598 33.344 16.653 1.00 89.64 27 LEU E O 1
ATOM 2030 N N . ASP D 2 3 ? -0.687 32.413 14.794 1.00 82.66 28 ASP E N 1
ATOM 2031 C CA . ASP D 2 3 ? 0.629 33.035 14.940 1.00 77.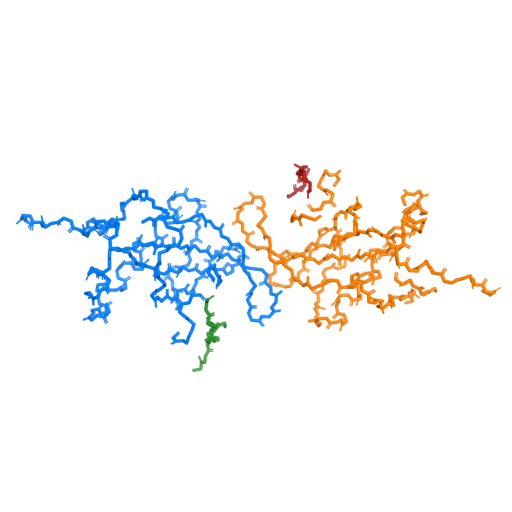87 28 ASP E CA 1
ATOM 2032 C C . ASP D 2 3 ? 0.648 34.343 14.149 1.00 75.13 28 ASP E C 1
ATOM 2033 O O . ASP D 2 3 ? 0.007 34.441 13.093 1.00 74.80 28 ASP E O 1
ATOM 2048 N N . ASP D 2 5 ? 2.445 35.602 12.112 1.00 70.81 30 ASP E N 1
ATOM 2049 C CA . ASP D 2 5 ? 2.948 35.536 10.744 1.00 68.80 30 ASP E CA 1
ATOM 2050 C C . ASP D 2 5 ? 2.291 34.433 9.902 1.00 67.70 30 ASP E C 1
ATOM 2051 O O . ASP D 2 5 ? 2.642 34.267 8.733 1.00 66.65 30 ASP E O 1
ATOM 2056 N N . ASP D 2 6 ? 1.351 33.685 10.482 1.00 67.28 31 ASP E N 1
ATOM 2057 C CA . ASP D 2 6 ? 0.741 32.550 9.779 1.00 69.43 31 ASP E CA 1
ATOM 2058 C C . ASP D 2 6 ? -0.416 32.985 8.871 1.00 71.40 31 ASP E C 1
ATOM 2059 O O . ASP D 2 6 ? -1.586 32.740 9.176 1.00 71.48 31 ASP E O 1
ATOM 2064 N N . GLU D 2 7 ? -0.079 33.628 7.754 1.00 73.24 32 GLU E N 1
ATOM 2065 C CA . GLU D 2 7 ? -1.071 34.012 6.753 1.00 76.00 32 GLU E CA 1
ATOM 2066 C C . GLU D 2 7 ? -0.637 33.591 5.354 1.00 75.84 32 GLU E C 1
ATOM 2067 O O . GLU D 2 7 ? 0.534 33.712 4.986 1.00 76.32 32 GLU E O 1
ATOM 2073 N N . PHE D 2 8 ? -1.595 33.093 4.581 1.00 76.01 33 PHE E N 1
ATOM 2074 C CA . PHE D 2 8 ? -1.319 32.585 3.245 1.00 77.70 33 PHE E CA 1
ATOM 2075 C C . PHE D 2 8 ? -0.858 33.685 2.300 1.00 80.26 33 PHE E C 1
ATOM 2076 O O . PHE D 2 8 ? -1.426 34.777 2.269 1.00 82.08 33 PHE E O 1
ATOM 2084 N N . VAL D 2 9 ? 0.182 33.379 1.535 1.00 82.85 34 VAL E N 1
ATOM 2085 C CA . VAL D 2 9 ? 0.665 34.259 0.483 1.00 87.07 34 VAL E CA 1
ATOM 2086 C C . VAL D 2 9 ? 1.081 33.405 -0.706 1.00 93.45 34 VAL E C 1
ATOM 2087 O O . VAL D 2 9 ? 1.808 32.425 -0.541 1.00 94.12 34 VAL E O 1
ATOM 2091 N N . PRO D 2 10 ? 0.600 33.760 -1.908 1.00 97.96 35 PRO E N 1
ATOM 2092 C CA . PRO D 2 10 ? 0.976 33.048 -3.134 1.00 101.91 35 PRO E CA 1
ATOM 2093 C C . PRO D 2 10 ? 2.488 33.082 -3.335 1.00 106.89 35 PRO E C 1
ATOM 2094 O O . PRO D 2 10 ? 3.053 34.162 -3.508 1.00 109.64 35 PRO E O 1
ATOM 2098 N N . TYR D 2 11 ? 3.136 31.920 -3.299 1.00 108.94 36 TYR E N 1
ATOM 2099 C CA . TYR D 2 11 ? 4.591 31.870 -3.419 1.00 112.78 36 TYR E CA 1
ATOM 2100 C C . TYR D 2 11 ? 5.078 32.200 -4.829 1.00 117.45 36 TYR E C 1
ATOM 2101 O O . TYR D 2 11 ? 6.281 32.216 -5.091 1.00 120.47 36 TYR E O 1
#

Nearest PDB structures (foldseek):
  4psi-assembly1_A  TM=1.005E+00  e=7.939E-25  Homo sapiens
  4psi-assembly2_B  TM=9.847E-01  e=2.885E-23  Homo sapiens
  7avc-assembly1_AAA  TM=9.401E-01  e=1.730E-19  Homo sapiens
  8bdu-assembly2_B  TM=9.558E-01  e=1.221E-18  Homo sapiens
  4cse-assembly2_A  TM=9.215E-01  e=1.380E-16  Mus musculus

Solvent-accessible surface area: 14811 Å² total

Radius of gyration: 22.45 Å; Cα contacts (8 Å, |Δi|>4): 529; chains: 4; bounding box: 39×88×29 Å

Sequence (257 aa):
AHSAALEVLFQGPGQPGFCIKTNSSEGKVFINICHSPSIPPPADVTEFRIPSLGEPHAELDAKGQGCTAYDVAVNSDFYRRQNSDFLRELVITIAREGLEDKYNLQLNPEWRKNRPFGSIAHSAALEVLFPGQPGFCIKTNSSEGKVFINICHSPSIPPPADVTEFRIPSLGEPHAELDAKGQGCTAYDVAVNSDFYRRQNSDFLRELVITIAREGLEDKYNLQLNPEWRKNRPFGSIALDDDEFVPYLDDDEFVPY

InterPro domains:
  IPR012981 PIH1, N-terminal [PF08190] (30-185)
  IPR041442 PIH1D1/2/3, CS-like domain [PF18201] (216-285)
  IPR050734 PIH1 family, Kintoun subfamily [PTHR22997] (12-284)

Foldseek 3Di:
DPEAEDADDDDDDAAFAAKKWWAFPVGIEIETEAEHQPWDAADDDPVGYFYHWADWDWDADPVRDTDIYIYDYGYPVVSVCCVDPVSVLVVVVNNVVVNCVPPVTDIDNPMDDDDRGPDD/DAEAEDADDDPAAFAAKKWWAFPVGIEIETEAEHQVWDAADDDDPGYFYHWADWDWDADPVRHIDIYIYDYGYPVVSVCCVDPVSVLRVVQRSVVVNCVPPVTDIDNPMDDPDRGPDD/DDDVPDDDDD/DPVPDDDDD

GO terms:
  GO:0097255 R2TP complex (C, IDA)
  GO:0005515 protein binding (F, IPI)
  GO:0070761 pre-snoRNP complex (C, IDA)
  GO:0000492 box C/D snoRNP assembly (P, IMP)
  GO:0005634 nucleus (C, IDA)
  GO:0005730 nucleolus (C, IDA)
  GO:0005737 cytoplasm (C, IDA)
  GO:1905669 TORC1 complex assembly (P, IDA)
  GO:0030855 epithelial cell differentiation (P, IEP)
  GO:1901838 positive regulation of transcription of nucleolar large rRNA by RNA polymerase I (P, IGI)
  GO:1904263 positive regulation of TORC1 signaling (P, IMP)
  GO:1901838 positive regulation of transcription of nucleolar large rRNA by RNA polymerase I (P, IMP)
  GO:1902661 positive regulation of glucose mediated signaling pathway (P, IMP)
  GO:0048254 snoRNA localization (P, IMP)
  GO:0006338 chromatin remodeling (P, IMP)
  GO:0140566 histone reader activity (F, IMP)
  GO:0051117 ATPase binding (F, IPI)
  GO:0051219 phosphoprotein binding (F, IPI)
  GO:0042393 histone binding (F, IPI)
  GO:0019901 protein kinase binding (F, IPI)